Protein AF-A0A959I754-F1 (afdb_monomer)

Foldseek 3Di:
DWADDPDDWDFPDQQDDKDKDWPDPDDFPPDDPRVLVVLVVCQVPPDAFPIWIWMWDGDPQQKTWIFIQTCHHPVFHHWDWDWPWDADDVRPDIHATKIKTFATQDDQWGGFGFTFMAFFQRIADPVRHRPSHGNLTDLLRVLRCCQGAAHPVGGDRNGGQFRMWIDHPQAIAGAGWIAHPPQDASHWGIWGFGDDSNQTQKTKTKHWHADPPVRHIDIDIWIWGADPVRDIDID

Sequence (235 aa):
GQDPPDGFNFYPNDGGPTRLFNDNPKPVPIAPLPKIDELLDYYHNIQGPNGFTGALFTLPYGLKAFAEFNKHHPDWADVGLGLNQASFRENTLKGGLQLQVDAPSRYSESAMFIGGTLQLNNIVLFNGTPTNTGTLGYSVADIFNREFFFDYNGYSDRGVPLERIDFSGYGANIFSNWENPEAEFAATSQARFDVFRGRTAHEVIQVKSVVYPWGIRVVRTIVIFRAGSGYGYRY

Structure (mmCIF, N/CA/C/O backbone):
data_AF-A0A959I754-F1
#
_entry.id   AF-A0A959I754-F1
#
loop_
_atom_site.group_PDB
_atom_site.id
_atom_site.type_symbol
_atom_site.label_atom_id
_atom_site.label_alt_id
_atom_site.label_comp_id
_atom_site.label_asym_id
_atom_site.label_entity_id
_atom_site.label_seq_id
_atom_site.pdbx_PDB_ins_code
_atom_site.Cartn_x
_atom_site.Cartn_y
_atom_site.Cartn_z
_atom_site.occupancy
_atom_site.B_iso_or_equiv
_atom_site.auth_seq_id
_atom_site.auth_comp_id
_atom_site.auth_asym_id
_atom_site.auth_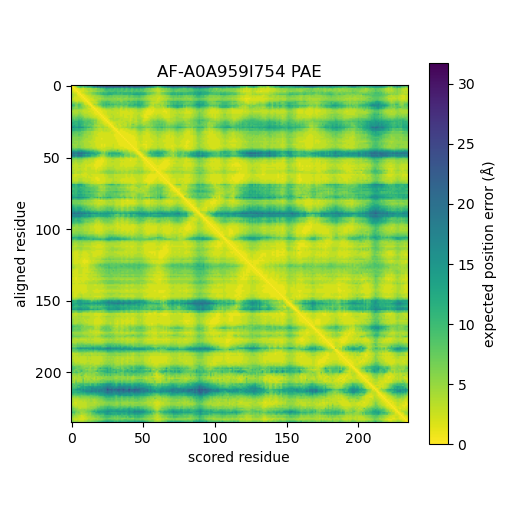atom_id
_atom_site.pdbx_PDB_model_num
ATOM 1 N N . GLY A 1 1 ? 16.463 8.395 -15.150 1.00 60.91 1 GLY A N 1
ATOM 2 C CA . GLY A 1 1 ? 16.942 7.553 -14.039 1.00 60.91 1 GLY A CA 1
ATOM 3 C C . GLY A 1 1 ? 17.394 6.219 -14.587 1.00 60.91 1 GLY A C 1
ATOM 4 O O . GLY A 1 1 ? 17.323 6.029 -15.796 1.00 60.91 1 GLY A O 1
ATOM 5 N N . GLN A 1 2 ? 17.909 5.344 -13.728 1.00 82.81 2 GLN A N 1
ATOM 6 C CA . GLN A 1 2 ? 18.481 4.055 -14.125 1.00 82.81 2 GLN A CA 1
ATOM 7 C C . GLN A 1 2 ? 17.594 2.903 -13.648 1.00 82.81 2 GLN A C 1
ATOM 9 O O . GLN A 1 2 ? 16.916 3.021 -12.625 1.00 82.81 2 GLN A O 1
ATOM 14 N N . ASP A 1 3 ? 17.589 1.818 -14.414 1.00 90.06 3 ASP A N 1
ATOM 15 C CA . ASP A 1 3 ? 16.978 0.555 -14.008 1.00 90.06 3 ASP A CA 1
ATOM 16 C C . ASP A 1 3 ? 17.843 -0.139 -12.943 1.00 90.06 3 ASP A C 1
ATOM 18 O O . ASP A 1 3 ? 19.037 0.163 -12.841 1.00 90.06 3 ASP A O 1
ATOM 22 N N . PRO A 1 4 ? 17.254 -1.018 -12.109 1.00 90.06 4 PRO A N 1
ATOM 23 C CA . PRO A 1 4 ? 18.007 -1.742 -11.095 1.00 90.06 4 PRO A CA 1
ATOM 24 C C . PRO A 1 4 ? 19.155 -2.543 -11.724 1.00 90.06 4 PRO A C 1
ATOM 26 O O . PRO A 1 4 ? 18.984 -3.056 -12.832 1.00 90.06 4 PRO A O 1
ATOM 29 N N . PRO A 1 5 ? 20.305 -2.678 -11.036 1.00 90.19 5 PRO A N 1
ATOM 30 C CA . PRO A 1 5 ? 21.408 -3.491 -11.526 1.00 90.19 5 PRO A CA 1
ATOM 31 C C . PRO A 1 5 ? 20.985 -4.929 -11.821 1.00 90.19 5 PRO A C 1
ATOM 33 O O . PRO A 1 5 ? 20.135 -5.504 -11.133 1.00 90.19 5 PRO A O 1
ATOM 36 N N . ASP A 1 6 ? 21.647 -5.522 -12.810 1.00 88.06 6 ASP A N 1
ATOM 37 C CA . ASP A 1 6 ? 21.505 -6.941 -13.095 1.00 88.06 6 ASP A CA 1
ATOM 38 C C . ASP A 1 6 ? 22.043 -7.789 -11.933 1.00 88.06 6 ASP A C 1
ATOM 40 O O . ASP A 1 6 ? 23.052 -7.471 -11.296 1.00 88.06 6 ASP A O 1
ATOM 44 N N . GLY A 1 7 ? 21.388 -8.924 -11.693 1.00 88.62 7 GLY A N 1
ATOM 45 C CA . GLY A 1 7 ? 21.788 -9.881 -10.667 1.00 88.62 7 GLY A CA 1
ATOM 46 C C . GLY A 1 7 ? 21.149 -9.614 -9.305 1.00 88.62 7 GLY A C 1
ATOM 47 O O . GLY A 1 7 ? 19.943 -9.392 -9.198 1.00 88.62 7 GLY A O 1
ATOM 48 N N . PHE A 1 8 ? 21.940 -9.749 -8.239 1.00 88.75 8 PHE A N 1
ATOM 49 C CA . PHE A 1 8 ? 21.424 -9.707 -6.872 1.00 88.75 8 PHE A CA 1
ATOM 50 C C . PHE A 1 8 ? 21.229 -8.274 -6.380 1.00 88.75 8 PHE A C 1
ATOM 52 O O . PHE A 1 8 ? 22.195 -7.542 -6.166 1.00 88.75 8 PHE A O 1
ATOM 59 N N . ASN A 1 9 ? 19.971 -7.935 -6.108 1.00 90.75 9 ASN A N 1
ATOM 60 C CA . ASN A 1 9 ? 19.588 -6.695 -5.449 1.00 90.75 9 ASN A CA 1
ATOM 61 C C . ASN A 1 9 ? 19.440 -6.918 -3.945 1.00 90.75 9 ASN A C 1
ATOM 63 O O . ASN A 1 9 ? 18.803 -7.878 -3.504 1.00 90.75 9 ASN A O 1
ATOM 67 N N . PHE A 1 10 ? 20.023 -6.013 -3.161 1.00 90.88 10 PHE A N 1
ATOM 68 C CA . PHE A 1 10 ? 19.928 -6.022 -1.707 1.00 90.88 10 PHE A CA 1
ATOM 69 C C . PHE A 1 10 ? 19.151 -4.799 -1.234 1.00 90.88 10 PHE A C 1
ATOM 71 O O . PHE A 1 10 ? 19.174 -3.742 -1.864 1.00 90.88 10 PHE A O 1
ATOM 78 N N . TYR A 1 11 ? 18.477 -4.950 -0.098 1.00 90.00 11 TYR A N 1
ATOM 79 C CA . TYR A 1 11 ? 17.676 -3.898 0.513 1.00 90.00 11 TYR A CA 1
ATOM 80 C C . TYR A 1 11 ? 18.166 -3.689 1.946 1.00 90.00 11 TYR A C 1
ATOM 82 O O . TYR A 1 11 ? 18.297 -4.663 2.688 1.00 90.00 11 TYR A O 1
ATOM 90 N N . PRO A 1 12 ? 18.452 -2.443 2.358 1.00 86.38 12 PRO A N 1
ATOM 91 C CA . PRO A 1 12 ? 18.973 -2.172 3.693 1.00 86.38 12 PRO A CA 1
ATOM 92 C C . PRO A 1 12 ? 17.902 -2.337 4.780 1.00 86.38 12 PRO A C 1
ATOM 94 O O . PRO A 1 12 ? 18.233 -2.547 5.943 1.00 86.38 12 PRO A O 1
ATOM 97 N N . ASN A 1 13 ? 16.624 -2.189 4.419 1.00 84.62 13 ASN A N 1
ATOM 98 C CA . ASN A 1 13 ? 15.462 -2.358 5.286 1.00 84.62 13 ASN A CA 1
ATOM 99 C C . ASN A 1 13 ? 14.173 -2.429 4.450 1.00 84.62 13 ASN A C 1
ATOM 101 O O . ASN A 1 13 ? 14.170 -2.084 3.267 1.00 84.62 13 ASN A O 1
ATOM 105 N N . ASP A 1 14 ? 13.070 -2.776 5.113 1.00 74.81 14 ASP A N 1
ATOM 106 C CA . ASP A 1 14 ? 11.732 -2.863 4.516 1.00 74.81 14 ASP A CA 1
ATOM 107 C C . ASP A 1 14 ? 10.999 -1.510 4.438 1.00 74.81 14 ASP A C 1
ATOM 109 O O . ASP A 1 14 ? 9.792 -1.478 4.243 1.00 74.81 14 ASP A O 1
ATOM 113 N N . GLY A 1 15 ? 11.690 -0.377 4.618 1.00 74.75 15 GLY A N 1
ATOM 114 C CA . GLY A 1 15 ? 11.100 0.967 4.570 1.00 74.75 15 GLY A CA 1
ATOM 115 C C . GLY A 1 15 ? 10.713 1.564 5.931 1.00 74.75 15 GLY A C 1
ATOM 116 O O . GLY A 1 15 ? 10.357 2.742 5.996 1.00 74.75 15 GLY A O 1
ATOM 117 N N . GLY A 1 16 ? 10.868 0.825 7.030 1.00 85.94 16 GLY A N 1
ATOM 118 C CA . GLY A 1 16 ? 10.628 1.310 8.396 1.00 85.94 16 GLY A CA 1
ATOM 119 C C . GLY A 1 16 ? 9.336 0.772 9.023 1.00 85.94 16 GLY A C 1
ATOM 120 O O . GLY A 1 16 ? 8.675 -0.082 8.439 1.00 85.94 16 GLY A O 1
ATOM 121 N N . PRO A 1 17 ? 8.992 1.218 10.245 1.00 89.00 17 PRO A N 1
ATOM 122 C CA . PRO A 1 17 ? 7.865 0.661 10.983 1.00 89.00 17 PRO A CA 1
ATOM 123 C C . PRO A 1 17 ? 6.526 1.144 10.423 1.00 89.00 17 PRO A C 1
ATOM 125 O O . PRO A 1 17 ? 6.378 2.320 10.086 1.00 89.00 17 PRO A O 1
ATOM 128 N N . THR A 1 18 ? 5.531 0.255 10.433 1.00 92.38 18 THR A N 1
ATOM 129 C CA . THR A 1 18 ? 4.129 0.655 10.269 1.00 92.38 18 THR A CA 1
ATOM 130 C C . THR A 1 18 ? 3.702 1.520 11.453 1.00 92.38 18 THR A C 1
ATOM 132 O O . THR A 1 18 ? 3.991 1.192 12.606 1.00 92.38 18 THR A O 1
ATOM 135 N N . ARG A 1 19 ? 3.020 2.629 11.176 1.00 93.00 19 ARG A N 1
ATOM 136 C CA . ARG A 1 19 ? 2.478 3.550 12.176 1.00 93.00 19 ARG A CA 1
ATOM 137 C C . ARG A 1 19 ? 0.993 3.713 11.927 1.00 93.00 19 ARG A C 1
ATOM 139 O O . ARG A 1 19 ? 0.614 4.151 10.849 1.00 93.00 19 ARG A O 1
ATOM 146 N N . LEU A 1 20 ? 0.194 3.397 12.935 1.00 92.62 20 LEU A N 1
ATOM 147 C CA . LEU A 1 20 ? -1.241 3.657 12.975 1.00 92.62 20 LEU A CA 1
ATOM 148 C C . LEU A 1 20 ? -1.473 4.840 13.910 1.00 92.62 20 LEU A C 1
ATOM 150 O O . LEU A 1 20 ? -0.904 4.871 15.006 1.00 92.62 20 LEU A O 1
ATOM 154 N N . PHE A 1 21 ? -2.246 5.826 13.472 1.00 92.00 21 PHE A N 1
ATOM 155 C CA . PHE A 1 21 ? -2.432 7.060 14.225 1.00 92.00 21 PHE A CA 1
ATOM 156 C C . PHE A 1 21 ? -3.758 7.736 13.898 1.00 92.00 21 PHE A C 1
ATOM 158 O O . PHE A 1 21 ? -4.391 7.458 12.883 1.00 92.00 21 PHE A O 1
ATOM 165 N N . ASN A 1 22 ? -4.159 8.620 14.802 1.00 92.56 22 ASN A N 1
ATOM 166 C CA . ASN A 1 22 ? -5.320 9.481 14.696 1.00 92.56 22 ASN A CA 1
ATOM 167 C C . ASN A 1 22 ? -5.010 10.839 15.339 1.00 92.56 22 ASN A C 1
ATOM 169 O O . ASN A 1 22 ? -3.976 11.003 15.992 1.00 92.56 22 ASN A O 1
ATOM 173 N N . ASP A 1 23 ? -5.893 11.808 15.147 1.00 91.56 23 ASP A N 1
ATOM 174 C CA . ASP A 1 23 ? -5.819 13.154 15.725 1.00 91.56 23 ASP A CA 1
ATOM 175 C C . ASP A 1 23 ? -6.641 13.302 17.020 1.00 91.56 23 ASP A C 1
ATOM 177 O O . ASP A 1 23 ? -6.903 14.416 17.479 1.00 91.56 23 ASP A O 1
ATOM 181 N N . ASN A 1 24 ? -7.009 12.187 17.662 1.00 90.50 24 ASN A N 1
ATOM 182 C CA . ASN A 1 24 ? -7.717 12.208 18.937 1.00 90.50 24 ASN A CA 1
ATOM 183 C C . ASN A 1 24 ? -6.854 12.856 20.042 1.00 90.50 24 ASN A C 1
ATOM 185 O O . ASN A 1 24 ? -5.790 12.328 20.381 1.00 90.50 24 ASN A O 1
ATOM 189 N N . PRO A 1 25 ? -7.305 13.954 20.679 1.00 88.44 25 PRO A N 1
ATOM 190 C CA . PRO A 1 25 ? -6.548 14.605 21.748 1.00 88.44 25 PRO A CA 1
ATOM 191 C C . PRO A 1 25 ? -6.596 13.837 23.079 1.00 88.44 25 PRO A C 1
ATOM 193 O O . PRO A 1 25 ? -5.903 14.210 24.029 1.00 88.44 25 PRO A O 1
ATOM 196 N N . LYS A 1 26 ? -7.432 12.794 23.195 1.00 88.75 26 LYS A N 1
ATOM 197 C CA . LYS A 1 26 ? -7.592 12.024 24.432 1.00 88.75 26 LYS A CA 1
ATOM 198 C C . LYS A 1 26 ? -6.313 11.227 24.735 1.00 88.75 26 LYS A C 1
ATOM 200 O O . LYS A 1 26 ? -5.922 10.373 23.939 1.00 88.75 26 LYS A O 1
ATOM 205 N N . PRO A 1 27 ? -5.681 11.427 25.905 1.00 87.81 27 PRO A N 1
ATOM 206 C CA . PRO A 1 27 ? -4.514 10.646 26.281 1.00 87.81 27 PRO A CA 1
ATOM 207 C C . PRO A 1 27 ? -4.902 9.183 26.506 1.00 87.81 27 PRO A C 1
ATOM 209 O O . PRO A 1 27 ? -5.897 8.881 27.171 1.00 87.81 27 PRO A O 1
ATOM 212 N N . VAL A 1 28 ? -4.072 8.277 25.993 1.00 90.44 28 VAL A N 1
ATOM 213 C CA . VAL A 1 28 ? -4.206 6.833 26.195 1.00 90.44 28 VAL A CA 1
ATOM 214 C C . VAL A 1 28 ? -2.907 6.215 26.692 1.00 90.44 28 VAL A C 1
ATOM 216 O O . VAL A 1 28 ? -1.826 6.693 26.340 1.00 90.44 28 VAL A O 1
ATOM 219 N N . PRO A 1 29 ? -2.983 5.146 27.504 1.00 89.81 29 PRO A N 1
ATOM 220 C CA . PRO A 1 29 ? -1.804 4.382 27.881 1.00 89.81 29 PRO A CA 1
ATOM 221 C C . PRO A 1 29 ? -1.038 3.895 26.648 1.00 89.81 29 PRO A C 1
ATOM 223 O O . PRO A 1 29 ? -1.636 3.423 25.681 1.00 89.81 29 PRO A O 1
ATOM 226 N N . ILE A 1 30 ? 0.295 3.952 26.708 1.00 83.31 30 ILE A N 1
ATOM 227 C CA . ILE A 1 30 ? 1.175 3.422 25.658 1.00 83.31 30 ILE A CA 1
ATOM 228 C C . ILE A 1 30 ? 1.224 1.893 25.792 1.00 83.31 30 ILE A C 1
ATOM 230 O O . ILE A 1 30 ? 2.185 1.316 26.295 1.00 83.31 30 ILE A O 1
ATOM 234 N N . ALA A 1 31 ? 0.138 1.238 25.389 1.00 87.38 31 ALA A N 1
ATOM 235 C CA . ALA A 1 31 ? -0.008 -0.209 25.366 1.00 87.38 31 ALA A CA 1
ATOM 236 C C . ALA A 1 31 ? -0.822 -0.634 24.126 1.00 87.38 31 ALA A C 1
ATOM 238 O O . ALA A 1 31 ? -1.754 0.081 23.752 1.00 87.38 31 ALA A O 1
ATOM 239 N N . PRO A 1 32 ? -0.515 -1.787 23.493 1.00 83.25 32 PRO A N 1
ATOM 240 C CA . PRO A 1 32 ? -1.117 -2.154 22.209 1.00 83.25 32 PRO A CA 1
ATOM 241 C C . PRO A 1 32 ? -2.645 -2.242 22.232 1.00 83.25 32 PRO A C 1
ATOM 243 O O . PRO A 1 32 ? -3.298 -1.661 21.376 1.00 83.25 32 PRO A O 1
ATOM 246 N N . LEU A 1 33 ? -3.210 -2.938 23.223 1.00 89.56 33 LEU A N 1
ATOM 247 C CA . LEU A 1 33 ? -4.657 -3.145 23.336 1.00 89.56 33 LEU A CA 1
ATOM 248 C C . LEU A 1 33 ? -5.417 -1.826 23.567 1.00 89.56 33 LEU A C 1
ATOM 250 O O . LEU A 1 33 ? -6.223 -1.481 22.709 1.00 89.56 33 LEU A O 1
ATOM 254 N N . PRO A 1 34 ? -5.102 -1.022 24.609 1.00 91.50 34 PRO A N 1
ATOM 255 C CA . PRO A 1 34 ? -5.750 0.276 24.799 1.00 91.50 34 PRO A CA 1
ATOM 256 C C . PRO A 1 34 ? -5.644 1.210 23.594 1.00 91.50 34 PRO A C 1
ATOM 258 O O . PRO A 1 34 ? -6.565 1.982 23.346 1.00 91.50 34 PRO A O 1
ATOM 261 N N . LYS A 1 35 ? -4.529 1.164 22.849 1.00 89.44 35 LYS A N 1
ATOM 262 C CA . LYS A 1 35 ? -4.358 2.014 21.668 1.00 89.44 35 LYS A CA 1
ATOM 263 C C . LYS A 1 35 ? -5.204 1.545 20.483 1.00 89.44 35 LYS A C 1
ATOM 265 O O . LYS A 1 35 ? -5.710 2.387 19.754 1.00 89.44 35 LYS A O 1
ATOM 270 N N . ILE A 1 36 ? -5.357 0.235 20.288 1.00 91.00 36 ILE A N 1
ATOM 271 C CA . ILE A 1 36 ? -6.244 -0.313 19.254 1.00 91.00 36 ILE A CA 1
ATOM 272 C C . ILE A 1 36 ? -7.702 0.010 19.583 1.00 91.00 36 ILE A C 1
ATOM 274 O O . ILE A 1 36 ? -8.408 0.507 18.712 1.00 91.00 36 ILE A O 1
ATOM 278 N N . ASP A 1 37 ? -8.121 -0.226 20.829 1.00 92.56 37 ASP A N 1
ATOM 279 C CA . ASP A 1 37 ? -9.488 0.060 21.273 1.00 92.56 37 ASP A CA 1
ATOM 280 C C . ASP A 1 37 ? -9.807 1.548 21.092 1.00 92.56 37 ASP A C 1
ATOM 282 O O . ASP A 1 37 ? -10.826 1.892 20.506 1.00 92.56 37 ASP A O 1
ATOM 286 N N . GLU A 1 38 ? -8.896 2.442 21.489 1.00 93.38 38 GLU A N 1
ATOM 287 C CA . GLU A 1 38 ? -9.096 3.878 21.287 1.00 93.38 38 GLU A CA 1
ATOM 288 C C . GLU A 1 38 ? -9.124 4.284 19.813 1.00 93.38 38 GLU A C 1
ATOM 290 O O . GLU A 1 38 ? -9.931 5.133 19.445 1.00 93.38 38 GLU A O 1
ATOM 295 N N . LEU A 1 39 ? -8.275 3.700 18.967 1.00 92.69 39 LEU A N 1
ATOM 296 C CA . LEU A 1 39 ? -8.263 4.009 17.540 1.00 92.69 39 LEU A CA 1
ATOM 297 C C . LEU A 1 39 ? -9.592 3.613 16.880 1.00 92.69 39 LEU A C 1
ATOM 299 O O . LEU A 1 39 ? -10.147 4.399 16.113 1.00 92.69 39 LEU A O 1
ATOM 303 N N . LEU A 1 40 ? -10.119 2.432 17.217 1.00 93.62 40 LEU A N 1
ATOM 304 C CA . LEU A 1 40 ? -11.417 1.947 16.742 1.00 93.62 40 LEU A CA 1
ATOM 305 C C . LEU A 1 40 ? -12.573 2.778 17.295 1.00 93.62 40 LEU A C 1
ATOM 307 O O . LEU A 1 40 ? -13.443 3.204 16.535 1.00 93.62 40 LEU A O 1
ATOM 311 N N . ASP A 1 41 ? -12.564 3.051 18.599 1.00 93.44 41 ASP A N 1
ATOM 312 C CA . ASP A 1 41 ? -13.570 3.885 19.251 1.00 93.44 41 ASP A CA 1
ATOM 313 C C . ASP A 1 41 ? -13.597 5.283 18.632 1.00 93.44 41 ASP A C 1
ATOM 315 O O . ASP A 1 41 ? -14.674 5.817 18.367 1.00 93.44 41 ASP A O 1
ATOM 319 N N . TYR A 1 42 ? -12.432 5.884 18.382 1.00 93.19 42 TYR A N 1
ATOM 320 C CA . TYR A 1 42 ? -12.335 7.196 17.757 1.00 93.19 42 TYR A CA 1
ATOM 321 C C . TYR A 1 42 ? -12.913 7.177 16.346 1.00 93.19 42 TYR A C 1
ATOM 323 O O . TYR A 1 42 ? -13.846 7.925 16.068 1.00 93.19 42 TYR A O 1
ATOM 331 N N . TYR A 1 43 ? -12.425 6.279 15.488 1.00 92.56 43 TYR A N 1
ATOM 332 C CA . TYR A 1 43 ? -12.891 6.161 14.109 1.00 92.56 43 TYR A CA 1
ATOM 333 C C . TYR A 1 43 ? -14.407 5.894 14.028 1.00 92.56 43 TYR A C 1
ATOM 335 O O . TYR A 1 43 ? -15.101 6.492 13.209 1.00 92.56 43 TYR A O 1
ATOM 343 N N . HIS A 1 44 ? -14.967 5.048 14.900 1.00 92.19 44 HIS A N 1
ATOM 344 C CA . HIS A 1 44 ? -16.396 4.739 14.858 1.00 92.19 44 HIS A CA 1
ATOM 345 C C . HIS A 1 44 ? -17.293 5.857 15.399 1.00 92.19 44 HIS A C 1
ATOM 347 O O . HIS A 1 44 ? -18.417 5.997 14.906 1.00 92.19 44 HIS A O 1
ATOM 353 N N . ASN A 1 45 ? -16.827 6.625 16.387 1.00 91.25 45 ASN A N 1
ATOM 354 C CA . ASN A 1 45 ? -17.630 7.644 17.070 1.00 91.25 45 ASN A CA 1
ATOM 355 C C . ASN A 1 45 ? -17.378 9.071 16.575 1.00 91.25 45 ASN A C 1
ATOM 357 O O . ASN A 1 45 ? -18.055 9.997 17.032 1.00 91.25 45 ASN A O 1
ATOM 361 N N . ILE A 1 46 ? -16.426 9.263 15.664 1.00 87.31 46 ILE A N 1
ATOM 362 C CA . ILE A 1 46 ? -16.128 10.565 15.081 1.00 87.31 46 ILE A CA 1
ATOM 363 C C . ILE A 1 46 ? -17.375 11.185 14.452 1.00 87.31 46 ILE A C 1
ATOM 365 O O . ILE A 1 46 ? -18.180 10.497 13.831 1.00 87.31 46 ILE A O 1
ATOM 369 N N . GLN A 1 47 ? -17.564 12.485 14.668 1.00 79.94 47 GLN A N 1
ATOM 370 C CA . GLN A 1 47 ? -18.712 13.225 14.152 1.00 79.94 47 GLN A CA 1
ATOM 371 C C . GLN A 1 47 ? -18.228 14.261 13.144 1.00 79.94 47 GLN A C 1
ATOM 373 O O . GLN A 1 47 ? -17.402 15.115 13.469 1.00 79.94 47 GLN A O 1
ATOM 378 N N . GLY A 1 48 ? -18.781 14.209 11.935 1.00 75.06 48 GLY A N 1
ATOM 379 C CA . GLY A 1 48 ? -18.418 15.120 10.8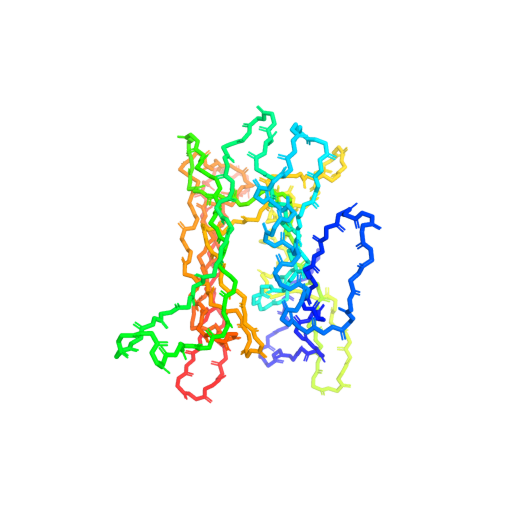53 1.00 75.06 48 GLY A CA 1
ATOM 380 C C . GLY A 1 48 ? -17.088 14.779 10.163 1.00 75.06 48 GLY A C 1
ATOM 381 O O . GLY A 1 48 ? -16.415 13.822 10.541 1.00 75.06 48 GLY A O 1
ATOM 382 N N . PRO A 1 49 ? -16.709 15.557 9.135 1.00 76.25 49 PRO A N 1
ATOM 383 C CA . PRO A 1 49 ? -15.633 15.208 8.198 1.00 76.25 49 PRO A CA 1
ATOM 384 C C . PRO A 1 49 ? -14.214 15.501 8.713 1.00 76.25 49 PRO A C 1
ATOM 386 O O . PRO A 1 49 ? -13.240 15.212 8.027 1.00 76.25 49 PRO A O 1
ATOM 389 N N . ASN A 1 50 ? -14.087 16.129 9.885 1.00 74.50 50 ASN A N 1
ATOM 390 C CA . ASN A 1 50 ? -12.866 16.837 10.282 1.00 74.50 50 ASN A CA 1
ATOM 391 C C . ASN A 1 50 ? -11.840 16.010 11.048 1.00 74.50 50 ASN A C 1
ATOM 393 O O . ASN A 1 50 ? -10.808 16.569 11.406 1.00 74.50 50 ASN A O 1
ATOM 397 N N . GLY A 1 51 ? -12.124 14.756 11.376 1.00 84.69 51 GLY A N 1
ATOM 398 C CA . GLY A 1 51 ? -11.156 13.973 12.125 1.00 84.69 51 GLY A CA 1
ATOM 399 C C . GLY A 1 51 ? -10.561 12.847 11.304 1.00 84.69 51 GLY A C 1
ATOM 400 O O . GLY A 1 51 ? -11.077 12.442 10.262 1.00 84.69 51 GLY A O 1
ATOM 401 N N . PHE A 1 52 ? -9.419 12.392 11.785 1.00 88.69 52 PHE A N 1
ATOM 402 C CA . PHE A 1 52 ? -8.433 11.726 10.973 1.00 88.69 52 PHE A CA 1
ATOM 403 C C . PHE A 1 52 ? -7.987 10.441 11.658 1.00 88.69 52 PHE A C 1
ATOM 405 O O . PHE A 1 52 ? -7.562 10.423 12.811 1.00 88.69 52 PHE A O 1
ATOM 412 N N . THR A 1 53 ? -8.043 9.339 10.923 1.00 93.00 53 THR A N 1
ATOM 413 C CA . THR A 1 53 ? -7.366 8.090 11.274 1.00 93.00 53 THR A CA 1
ATOM 414 C C . THR A 1 53 ? -6.589 7.650 10.049 1.00 93.00 53 THR A C 1
ATOM 416 O O . THR A 1 53 ? -7.060 7.822 8.931 1.00 93.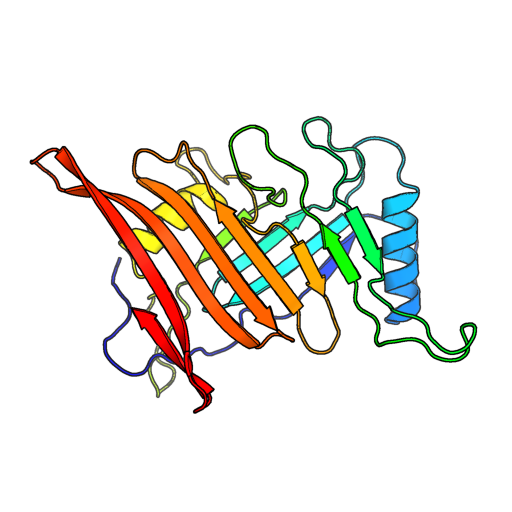00 53 THR A O 1
ATOM 419 N N . GLY A 1 54 ? -5.394 7.103 10.221 1.00 93.88 54 GLY A N 1
ATOM 420 C CA . GLY A 1 54 ? -4.601 6.683 9.080 1.00 93.88 54 GLY A CA 1
ATOM 421 C C . GLY A 1 54 ? -3.420 5.808 9.441 1.00 93.88 54 GLY A C 1
ATOM 422 O O . GLY A 1 54 ? -3.129 5.524 10.611 1.00 93.88 54 GLY A O 1
ATOM 423 N N . ALA A 1 55 ? -2.731 5.380 8.391 1.00 95.56 55 ALA A N 1
ATOM 424 C CA . ALA A 1 55 ? -1.571 4.523 8.483 1.00 95.56 55 ALA A CA 1
ATOM 425 C C . ALA A 1 55 ? -0.444 5.000 7.570 1.00 95.56 55 ALA A C 1
ATOM 427 O O . ALA A 1 55 ? -0.656 5.316 6.404 1.00 95.56 55 ALA A O 1
ATOM 428 N N . LEU A 1 56 ? 0.780 4.957 8.090 1.00 95.31 56 LEU A N 1
ATOM 429 C CA . LEU A 1 56 ? 2.003 4.944 7.293 1.00 95.31 56 LEU A CA 1
ATOM 430 C C . LEU A 1 56 ? 2.552 3.529 7.332 1.00 95.31 56 LEU A C 1
ATOM 432 O O . LEU A 1 56 ? 2.839 3.015 8.412 1.00 95.31 56 LEU A O 1
ATOM 436 N N . PHE A 1 57 ? 2.704 2.896 6.180 1.00 95.19 57 PHE A N 1
ATOM 437 C CA . PHE A 1 57 ? 3.142 1.509 6.099 1.00 95.19 57 PHE A CA 1
ATOM 438 C C . PHE A 1 57 ? 3.974 1.263 4.849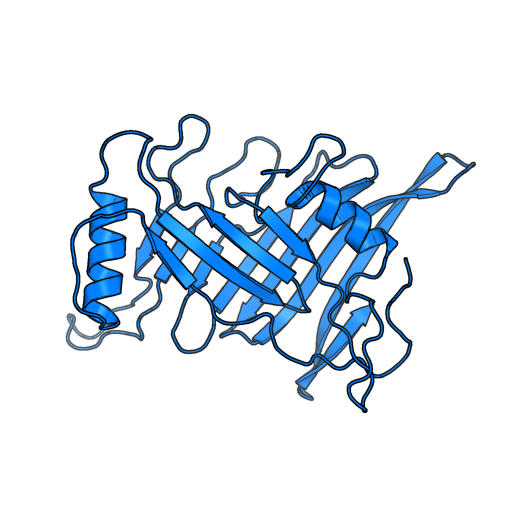 1.00 95.19 57 PHE A C 1
ATOM 440 O O . PHE A 1 57 ? 4.170 2.137 4.000 1.00 95.19 57 PHE A O 1
ATOM 447 N N . THR A 1 58 ? 4.528 0.063 4.780 1.00 93.62 58 THR A N 1
ATOM 448 C CA . THR A 1 58 ? 5.361 -0.367 3.672 1.00 93.62 58 THR A CA 1
ATOM 449 C C . THR A 1 58 ? 4.631 -1.444 2.899 1.00 93.62 58 THR A C 1
ATOM 451 O O . THR A 1 58 ? 3.957 -2.313 3.457 1.00 93.62 58 THR A O 1
ATOM 454 N N . LEU A 1 59 ? 4.743 -1.331 1.589 1.00 93.19 59 LEU A N 1
ATOM 455 C CA . LEU A 1 59 ? 4.359 -2.345 0.637 1.00 93.19 59 LEU A CA 1
ATOM 456 C C . LEU A 1 59 ? 5.636 -3.043 0.157 1.00 93.19 59 LEU A C 1
ATOM 458 O O . LEU A 1 59 ? 6.748 -2.566 0.427 1.00 93.19 59 LEU A O 1
ATOM 462 N N . PRO A 1 60 ? 5.516 -4.208 -0.488 1.00 90.00 60 PRO A N 1
ATOM 463 C CA . PRO A 1 60 ? 6.696 -4.966 -0.848 1.00 90.00 60 PRO A CA 1
ATOM 464 C C . PRO A 1 60 ? 7.661 -4.206 -1.766 1.00 90.00 60 PRO A C 1
ATOM 466 O O . PRO A 1 60 ? 7.338 -3.186 -2.369 1.00 90.00 60 PRO A O 1
ATOM 469 N N . TYR A 1 61 ? 8.901 -4.696 -1.807 1.00 88.50 61 TYR A N 1
ATOM 470 C CA . TYR A 1 61 ? 9.920 -4.279 -2.775 1.00 88.50 61 TYR A CA 1
ATOM 471 C C . TYR A 1 61 ? 10.205 -2.766 -2.858 1.00 88.50 61 TYR A C 1
ATOM 473 O O . TYR A 1 61 ? 10.637 -2.243 -3.890 1.00 88.50 61 TYR A O 1
ATOM 481 N N . GLY A 1 62 ? 10.087 -2.074 -1.721 1.00 90.31 62 GLY A N 1
ATOM 482 C CA . GLY A 1 62 ? 10.479 -0.672 -1.579 1.00 90.31 62 GLY A CA 1
ATOM 483 C C . GLY A 1 62 ? 9.352 0.321 -1.837 1.00 90.31 62 GLY A C 1
ATOM 484 O O . GLY A 1 62 ? 9.634 1.502 -2.020 1.00 90.31 62 GLY A O 1
ATOM 485 N N . LEU A 1 63 ? 8.099 -0.125 -1.826 1.00 93.94 63 LEU A N 1
ATOM 486 C CA . LEU A 1 63 ? 6.939 0.755 -1.852 1.00 93.94 63 LEU A CA 1
ATOM 487 C C . LEU A 1 63 ? 6.616 1.274 -0.440 1.00 93.94 63 LEU A C 1
ATOM 489 O O . LEU A 1 63 ? 6.621 0.536 0.547 1.00 93.94 63 LEU A O 1
ATOM 493 N N . LYS A 1 64 ? 6.312 2.566 -0.332 1.00 94.81 64 LYS A N 1
ATOM 494 C CA . LYS A 1 64 ? 5.794 3.203 0.883 1.00 94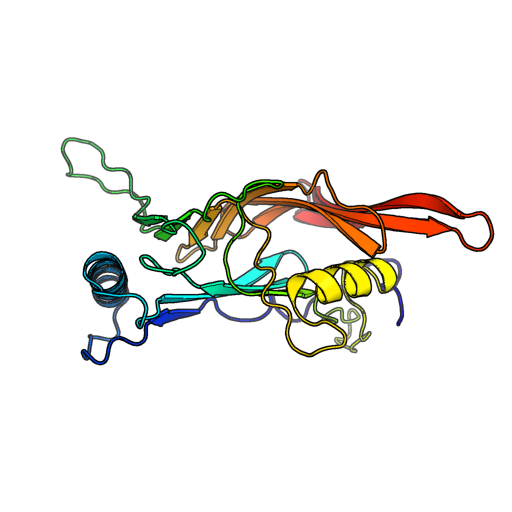.81 64 LYS A CA 1
ATOM 495 C C . LYS A 1 64 ? 4.421 3.769 0.620 1.00 94.81 64 LYS A C 1
ATOM 497 O O . LYS A 1 64 ? 4.231 4.418 -0.400 1.00 94.81 64 LYS A O 1
ATOM 502 N N . ALA A 1 65 ? 3.515 3.575 1.564 1.00 95.44 65 ALA A N 1
ATOM 503 C CA . ALA A 1 65 ? 2.149 4.037 1.450 1.00 95.44 65 ALA A CA 1
ATOM 504 C C . ALA A 1 65 ? 1.735 4.843 2.680 1.00 95.44 65 ALA A C 1
ATOM 506 O O . ALA A 1 65 ? 2.109 4.541 3.819 1.00 95.44 65 ALA A O 1
ATOM 507 N N . PHE A 1 66 ? 0.940 5.868 2.417 1.00 95.00 66 PHE A N 1
ATOM 508 C CA . PHE A 1 66 ? 0.131 6.558 3.399 1.00 95.00 66 PHE A CA 1
ATOM 509 C C . PHE A 1 66 ? -1.329 6.352 3.021 1.00 95.00 66 PHE A C 1
ATOM 511 O O . PHE A 1 66 ? -1.694 6.646 1.885 1.00 95.00 66 PHE A O 1
ATOM 518 N N . ALA A 1 67 ? -2.140 5.867 3.957 1.00 94.31 67 ALA A N 1
ATOM 519 C CA . ALA A 1 67 ? -3.574 5.722 3.763 1.00 94.31 67 ALA A CA 1
ATOM 520 C C . ALA A 1 67 ? -4.348 6.467 4.849 1.00 94.31 67 ALA A C 1
ATOM 522 O O . ALA A 1 67 ? -4.050 6.324 6.038 1.00 94.31 67 ALA A O 1
ATOM 523 N N . GLU A 1 68 ? -5.354 7.222 4.428 1.00 92.38 68 GLU A N 1
ATOM 524 C CA . GLU A 1 68 ? -6.351 7.832 5.298 1.00 92.38 68 GLU A CA 1
ATOM 525 C C . GLU A 1 68 ? -7.586 6.925 5.398 1.00 92.38 68 GLU A C 1
ATOM 527 O O . GLU A 1 68 ? -8.101 6.412 4.402 1.00 92.38 68 GLU A O 1
ATOM 532 N N . PHE A 1 69 ? -8.052 6.727 6.627 1.00 91.19 69 PHE A N 1
ATOM 533 C CA . PHE A 1 69 ? -9.213 5.929 7.005 1.00 91.19 69 PHE A CA 1
ATOM 534 C C . PHE A 1 69 ? -10.300 6.880 7.504 1.00 91.19 69 PHE A C 1
ATOM 536 O O . PHE A 1 69 ? -10.493 7.064 8.708 1.00 91.19 69 PHE A O 1
ATOM 543 N N . ASN A 1 70 ? -10.967 7.554 6.570 1.00 81.75 70 ASN A N 1
ATOM 544 C CA . ASN A 1 70 ? -11.963 8.565 6.897 1.00 81.75 70 ASN A CA 1
ATOM 545 C C . ASN A 1 70 ? -13.379 8.006 6.754 1.00 81.75 70 ASN A C 1
ATOM 547 O O . ASN A 1 70 ? -13.812 7.633 5.667 1.00 81.75 70 ASN A O 1
ATOM 551 N N . LYS A 1 71 ? -14.106 7.978 7.872 1.00 83.00 71 LYS A N 1
ATOM 552 C CA . LYS A 1 71 ? -15.492 7.506 7.935 1.00 83.00 71 LYS A CA 1
ATOM 553 C C . LYS A 1 71 ? -16.491 8.463 7.277 1.00 83.00 71 LYS A C 1
ATOM 555 O O . LYS A 1 71 ? -17.553 8.054 6.813 1.00 83.00 71 LYS A O 1
ATOM 560 N N . HIS A 1 72 ? -16.178 9.756 7.281 1.00 84.12 72 HIS A N 1
ATOM 561 C CA . HIS A 1 72 ? -17.073 10.836 6.868 1.00 84.12 72 HIS A CA 1
ATOM 562 C C . HIS A 1 72 ? -16.438 11.712 5.790 1.00 84.12 72 HIS A C 1
ATOM 564 O O . HIS A 1 72 ? -16.666 12.923 5.757 1.00 84.12 72 HIS A O 1
ATOM 570 N N . HIS A 1 73 ? -15.641 11.104 4.909 1.00 84.06 73 HIS A N 1
ATOM 571 C CA . HIS A 1 73 ? -15.028 11.825 3.806 1.00 84.06 73 HIS A CA 1
ATOM 572 C C . HIS A 1 73 ? -16.121 12.437 2.907 1.00 84.06 73 HIS A C 1
ATOM 574 O O . HIS A 1 73 ? -17.076 11.740 2.563 1.00 84.06 73 HIS A O 1
ATOM 580 N N . PRO A 1 74 ? -16.016 13.719 2.506 1.00 81.81 74 PRO A N 1
ATOM 581 C CA . PRO A 1 74 ? -17.048 14.372 1.695 1.00 81.81 74 PRO A CA 1
ATOM 582 C C . PRO A 1 74 ? -17.248 13.703 0.328 1.00 81.81 74 PRO A C 1
ATOM 584 O O . PRO A 1 74 ? -18.379 13.587 -0.140 1.00 81.81 74 PRO A O 1
ATOM 587 N N . ASP A 1 75 ? -16.154 13.242 -0.279 1.00 82.62 75 ASP A N 1
ATOM 588 C CA . ASP A 1 75 ? -16.145 12.718 -1.653 1.00 82.62 75 ASP A CA 1
ATOM 589 C C . ASP A 1 75 ? -16.068 11.186 -1.757 1.00 82.62 75 ASP A C 1
ATOM 591 O O . ASP A 1 75 ? -16.197 10.638 -2.851 1.00 82.62 75 ASP A O 1
ATOM 595 N N . TRP A 1 76 ? -15.847 10.476 -0.644 1.00 82.38 76 TRP A N 1
ATOM 596 C CA . TRP A 1 76 ? -15.588 9.033 -0.653 1.00 82.38 76 TRP A CA 1
ATOM 597 C C . TRP A 1 76 ? -16.481 8.311 0.351 1.00 82.38 76 TRP A C 1
ATOM 599 O O . TRP A 1 76 ? -16.828 8.848 1.400 1.00 82.38 76 TRP A O 1
ATOM 609 N N . ALA A 1 77 ? -16.852 7.075 0.014 1.00 83.44 77 ALA A N 1
ATOM 610 C CA . ALA A 1 77 ? -17.595 6.207 0.917 1.00 83.44 77 ALA A CA 1
ATOM 611 C C . ALA A 1 77 ? -16.778 5.868 2.176 1.00 83.44 77 ALA A C 1
ATOM 613 O O . ALA A 1 77 ? -15.559 6.034 2.210 1.00 83.44 77 ALA A O 1
ATOM 614 N N . ASP A 1 78 ? -17.472 5.349 3.188 1.00 83.50 78 ASP A N 1
ATOM 615 C CA . ASP A 1 78 ? -16.855 4.896 4.430 1.00 83.50 78 ASP A CA 1
ATOM 616 C C . ASP A 1 78 ? -15.795 3.809 4.168 1.00 83.50 78 ASP A C 1
ATOM 618 O O . ASP A 1 78 ? -16.054 2.805 3.498 1.00 83.50 78 ASP A O 1
ATOM 622 N N . VAL A 1 79 ? -14.599 4.030 4.711 1.00 81.81 79 VAL A N 1
ATOM 623 C CA . VAL A 1 79 ? -13.474 3.092 4.713 1.00 81.81 79 VAL A CA 1
ATOM 624 C C . VAL A 1 79 ? -13.657 2.133 5.884 1.00 81.81 79 VAL A C 1
ATOM 626 O O . VAL A 1 79 ? -13.423 2.531 7.015 1.00 81.81 79 VAL A O 1
ATOM 629 N N . GLY A 1 80 ? -14.045 0.877 5.660 1.00 87.38 80 GLY A N 1
ATOM 630 C CA . GLY A 1 80 ? -14.291 -0.060 6.761 1.00 87.38 80 GLY A CA 1
ATOM 631 C C . GLY A 1 80 ? -13.041 -0.285 7.618 1.00 87.38 80 GLY A C 1
ATOM 632 O O . GLY A 1 80 ? -12.017 -0.706 7.097 1.00 87.38 80 GLY A O 1
ATOM 633 N N . LEU A 1 81 ? -13.114 -0.037 8.929 1.00 93.12 81 LEU A N 1
ATOM 634 C CA . LEU A 1 81 ? -12.027 -0.296 9.880 1.00 93.12 81 LEU A CA 1
ATOM 635 C C . LEU A 1 81 ? -12.540 -1.130 11.055 1.00 93.12 81 LEU A C 1
ATOM 637 O O . LEU A 1 81 ? -13.526 -0.769 11.695 1.00 93.12 81 LEU A O 1
ATOM 641 N N . GLY A 1 82 ? -11.871 -2.244 11.356 1.00 94.06 82 GLY A N 1
ATOM 642 C CA . GLY A 1 82 ? -12.315 -3.146 12.416 1.00 94.06 82 GLY A CA 1
ATOM 643 C C . GLY A 1 82 ? -11.320 -4.243 12.777 1.00 94.06 82 GLY A C 1
ATOM 644 O O . GLY A 1 82 ? -10.232 -4.351 12.214 1.00 94.06 82 GLY A O 1
ATOM 645 N N . LEU A 1 83 ? -11.695 -5.088 13.739 1.00 93.69 83 LEU A N 1
ATOM 646 C CA . LEU A 1 83 ? -10.887 -6.243 14.130 1.00 93.69 83 LEU A CA 1
ATOM 647 C C . LEU A 1 83 ? -11.238 -7.475 13.299 1.00 93.69 83 LEU A C 1
ATOM 649 O O . LEU A 1 83 ? -12.348 -7.997 13.381 1.00 93.69 83 LEU A O 1
ATOM 653 N N . ASN A 1 84 ? -10.244 -8.020 12.601 1.00 91.94 84 ASN A N 1
ATOM 654 C CA . ASN A 1 84 ? -10.306 -9.360 12.028 1.00 91.94 84 ASN A CA 1
ATOM 655 C C . ASN A 1 84 ? -9.811 -10.384 13.061 1.00 91.94 84 ASN A C 1
ATOM 657 O O . ASN A 1 84 ? -8.696 -10.903 12.989 1.00 91.94 84 ASN A O 1
ATOM 661 N N . GLN A 1 85 ? -10.634 -10.637 14.081 1.00 89.94 85 GLN A N 1
ATOM 662 C CA . GLN A 1 85 ? -10.317 -11.572 15.160 1.00 89.94 85 GLN A CA 1
ATOM 663 C C . GLN A 1 85 ? -11.421 -12.622 15.300 1.00 89.94 85 GLN A C 1
ATOM 665 O O . GLN A 1 85 ? -12.427 -12.413 15.975 1.00 89.94 85 GLN A O 1
ATOM 670 N N . ALA A 1 86 ? -11.212 -13.787 14.683 1.00 87.88 86 ALA A N 1
ATOM 671 C CA . ALA A 1 86 ? -12.133 -14.910 14.817 1.00 87.88 86 ALA A CA 1
ATOM 672 C C . ALA A 1 86 ? -12.236 -15.377 16.277 1.00 87.88 86 ALA A C 1
ATOM 674 O O . ALA A 1 86 ? -11.238 -15.411 17.008 1.00 87.88 86 ALA A O 1
ATOM 675 N N . SER A 1 87 ? -13.436 -15.786 16.685 1.00 89.75 87 SER A N 1
ATOM 676 C CA . SER A 1 87 ? -13.676 -16.370 17.998 1.00 89.75 87 SER A CA 1
ATOM 677 C C . SER A 1 87 ? -14.227 -17.786 17.890 1.00 89.75 87 SER A C 1
ATOM 679 O O . SER A 1 87 ? -14.991 -18.108 16.983 1.00 89.75 87 SER A O 1
ATOM 681 N N . PHE A 1 88 ? -13.801 -18.647 18.810 1.00 89.94 88 PHE A N 1
ATOM 682 C CA . PHE A 1 88 ? -14.107 -20.070 18.818 1.00 89.94 88 PHE A CA 1
ATOM 683 C C . PHE A 1 88 ? -14.561 -20.503 20.210 1.00 89.94 88 PHE A C 1
ATOM 685 O O . PHE A 1 88 ? -14.216 -19.868 21.209 1.00 89.94 88 PHE A O 1
ATOM 692 N N . ARG A 1 89 ? -15.279 -21.635 20.267 1.00 84.38 89 ARG A N 1
ATOM 693 C CA . ARG A 1 89 ? -15.733 -22.271 21.517 1.00 84.38 89 ARG A CA 1
ATOM 694 C C . ARG A 1 89 ? -16.433 -21.272 22.448 1.00 84.38 89 ARG A C 1
ATOM 696 O O . ARG A 1 89 ? -15.935 -20.992 23.535 1.00 84.38 89 ARG A O 1
ATOM 703 N N . GLU A 1 90 ? -17.543 -20.697 21.985 1.00 84.25 90 GLU A N 1
ATOM 704 C CA . GLU A 1 90 ? -18.371 -19.766 22.775 1.00 84.25 90 GLU A CA 1
ATOM 705 C C . GLU A 1 90 ? -17.570 -18.595 23.377 1.00 84.25 90 GLU A C 1
ATOM 707 O O . GLU A 1 90 ? -17.689 -18.261 24.550 1.00 84.25 90 GLU A O 1
ATOM 712 N N . ASN A 1 91 ? -16.710 -17.972 22.570 1.00 81.94 91 ASN A N 1
ATOM 713 C CA . ASN A 1 91 ? -15.863 -16.841 22.961 1.00 81.94 91 ASN A CA 1
ATOM 714 C C . ASN A 1 91 ? -14.749 -17.123 23.981 1.00 81.94 91 ASN A C 1
ATOM 716 O O . ASN A 1 91 ? -14.065 -16.189 24.406 1.00 81.94 91 ASN A O 1
ATOM 720 N N . THR A 1 92 ? -14.490 -18.388 24.324 1.00 86.81 92 THR A N 1
ATOM 721 C CA . THR A 1 92 ? -13.367 -18.747 25.212 1.00 86.81 92 THR A CA 1
ATOM 722 C C . THR A 1 92 ? -12.007 -18.669 24.519 1.00 86.81 92 THR A C 1
ATOM 724 O O . THR A 1 92 ? -10.990 -18.470 25.182 1.00 86.81 92 THR A O 1
ATOM 727 N N . LEU A 1 93 ? -11.972 -18.792 23.187 1.00 87.31 93 LEU A N 1
ATOM 728 C CA . LEU A 1 93 ? -10.760 -18.661 22.384 1.00 87.31 93 LEU A CA 1
ATOM 729 C C . LEU A 1 93 ? -10.923 -17.537 21.361 1.00 87.31 93 LEU A C 1
ATOM 731 O O . LEU A 1 93 ? -11.917 -17.470 20.634 1.00 87.31 93 LEU A O 1
ATOM 735 N N . LYS A 1 94 ? -9.914 -16.671 21.275 1.00 89.06 94 LYS A N 1
ATOM 736 C CA . LYS A 1 94 ? -9.828 -15.594 20.285 1.00 89.06 94 LYS A CA 1
ATOM 737 C C . LYS A 1 94 ? -8.566 -15.762 19.448 1.00 89.06 94 LYS A C 1
ATOM 739 O O . LYS A 1 94 ? -7.525 -16.166 19.965 1.00 89.06 94 LYS A O 1
ATOM 744 N N . GLY A 1 95 ? -8.673 -15.469 18.156 1.00 87.06 95 GLY A N 1
ATOM 745 C CA . GLY A 1 95 ? -7.536 -15.407 17.243 1.00 87.06 95 GLY A CA 1
ATOM 746 C C . GLY A 1 95 ? -6.546 -14.301 17.622 1.00 87.06 95 GLY A C 1
ATOM 747 O O . GLY A 1 95 ? -6.771 -13.525 18.549 1.00 87.06 95 GLY A O 1
ATOM 748 N N . GLY A 1 96 ? -5.434 -14.210 16.893 1.00 87.62 96 GLY A N 1
ATOM 749 C CA . GLY A 1 96 ? -4.508 -13.086 17.049 1.00 87.62 96 GLY A CA 1
ATOM 750 C C . GLY A 1 96 ? -5.171 -11.752 16.693 1.00 87.62 96 GLY A C 1
ATOM 751 O O . GLY A 1 96 ? -6.096 -11.718 15.885 1.00 87.62 96 GLY A O 1
ATOM 752 N N . LEU A 1 97 ? -4.692 -10.659 17.287 1.00 88.81 97 LEU A N 1
ATOM 753 C CA . LEU A 1 97 ? -5.152 -9.312 16.949 1.00 88.81 97 LEU A CA 1
ATOM 754 C C . LEU A 1 97 ? -4.723 -8.959 15.524 1.00 88.81 97 LEU A C 1
ATOM 756 O O . LEU A 1 97 ? -3.527 -8.976 15.214 1.00 88.81 97 LEU A O 1
ATOM 760 N N . GLN A 1 98 ? -5.700 -8.630 14.685 1.00 92.31 98 GLN A N 1
ATOM 761 C CA . GLN A 1 98 ? -5.481 -8.089 13.351 1.00 92.31 98 GLN A CA 1
ATOM 762 C C . GLN A 1 98 ? -6.457 -6.940 13.121 1.00 92.31 98 GLN A C 1
ATOM 764 O O . GLN A 1 98 ? -7.654 -7.094 13.356 1.00 92.31 98 GLN A O 1
ATOM 769 N N . LEU A 1 99 ? -5.934 -5.797 12.691 1.00 94.19 99 LEU A N 1
ATOM 770 C CA . LEU A 1 99 ? -6.727 -4.635 12.316 1.00 94.19 99 LEU A CA 1
ATOM 771 C C . LEU A 1 99 ? -6.952 -4.692 10.808 1.00 94.19 99 LEU A C 1
ATOM 773 O O . LEU A 1 99 ? -5.999 -4.540 10.051 1.00 94.19 99 LEU A O 1
ATOM 777 N N . GLN A 1 100 ? -8.182 -4.953 10.395 1.00 95.19 100 GLN A N 1
ATOM 778 C CA . GLN A 1 100 ? -8.585 -4.965 8.997 1.00 95.19 100 GLN A CA 1
ATOM 779 C C . GLN A 1 100 ? -9.044 -3.574 8.589 1.00 95.19 100 GLN A C 1
ATOM 781 O O . GLN A 1 100 ? -9.797 -2.927 9.321 1.00 95.19 100 GLN A O 1
ATOM 786 N N . VAL A 1 101 ? -8.606 -3.163 7.404 1.00 95.19 101 VAL A N 1
ATOM 787 C CA . VAL A 1 101 ? -9.074 -1.956 6.740 1.00 95.19 101 VAL A CA 1
ATOM 788 C C . VAL A 1 101 ? -9.475 -2.288 5.310 1.00 95.19 101 VAL A C 1
ATOM 790 O O . VAL A 1 101 ? -8.699 -2.917 4.589 1.00 95.19 101 VAL A O 1
ATOM 793 N N . ASP A 1 102 ? -10.660 -1.849 4.906 1.00 94.56 102 ASP A N 1
ATOM 794 C CA . ASP A 1 102 ? -11.227 -2.024 3.572 1.00 94.56 102 ASP A CA 1
ATOM 795 C C . ASP A 1 102 ? -11.288 -0.674 2.857 1.00 94.56 102 ASP A C 1
ATOM 797 O O . ASP A 1 102 ? -11.718 0.328 3.429 1.00 94.56 102 ASP A O 1
ATOM 801 N N . ALA A 1 103 ? -10.850 -0.637 1.605 1.00 93.44 103 ALA A N 1
ATOM 802 C CA . ALA A 1 103 ? -10.845 0.576 0.810 1.00 93.44 103 ALA A CA 1
ATOM 803 C C . ALA A 1 103 ? -12.255 0.955 0.323 1.00 93.44 103 ALA A C 1
ATOM 805 O O . ALA A 1 103 ? -13.078 0.080 0.042 1.00 93.44 103 ALA A O 1
ATOM 806 N N . PRO A 1 104 ? -12.535 2.257 0.147 1.00 91.50 104 PRO A N 1
ATOM 807 C CA . PRO A 1 104 ? -13.800 2.703 -0.410 1.00 91.50 104 PRO A CA 1
ATOM 808 C C . PRO A 1 104 ? -13.900 2.321 -1.892 1.00 91.50 104 PRO A C 1
ATOM 810 O O . PRO A 1 104 ? -12.925 2.382 -2.650 1.00 91.50 104 PRO A O 1
ATOM 813 N N . SER A 1 105 ? -15.107 1.953 -2.324 1.00 89.12 105 SER A N 1
ATOM 814 C CA . SER A 1 105 ? -15.399 1.656 -3.728 1.00 89.12 105 SER A CA 1
ATOM 815 C C . SER A 1 105 ? -15.177 2.881 -4.619 1.00 89.12 105 SER A C 1
ATOM 817 O O . SER A 1 105 ? -15.534 3.999 -4.241 1.00 89.12 105 SER A O 1
ATOM 819 N N . ARG A 1 106 ? -14.672 2.659 -5.834 1.00 86.62 106 ARG A N 1
ATOM 820 C CA . ARG A 1 106 ? -14.548 3.671 -6.890 1.00 86.62 106 ARG A CA 1
ATOM 821 C C . ARG A 1 106 ? -15.526 3.360 -8.027 1.00 86.62 106 ARG A C 1
ATOM 823 O O . ARG A 1 106 ? -15.982 2.230 -8.164 1.00 86.62 106 ARG A O 1
ATOM 830 N N . TYR A 1 107 ? -15.898 4.375 -8.809 1.00 80.56 107 TYR A N 1
ATOM 831 C CA . TYR A 1 107 ? -16.925 4.226 -9.849 1.00 80.56 107 TYR A CA 1
ATOM 832 C C . TYR A 1 107 ? -16.407 3.532 -11.119 1.00 80.56 107 TYR A C 1
ATOM 834 O O . TYR A 1 107 ? -17.096 2.674 -11.661 1.00 80.56 107 TYR A O 1
ATOM 842 N N . SER A 1 108 ? -15.209 3.890 -11.595 1.00 86.12 108 SER A N 1
ATOM 843 C CA . SER A 1 108 ? -14.651 3.396 -12.867 1.00 86.12 108 SER A CA 1
ATOM 844 C C . SER A 1 108 ? -13.438 2.471 -12.716 1.00 86.12 108 SER A C 1
ATOM 846 O O . SER A 1 108 ? -12.850 2.065 -13.713 1.00 86.12 108 SER A O 1
ATOM 848 N N . GLU A 1 109 ? -13.074 2.100 -11.489 1.00 90.38 109 GLU A N 1
ATOM 849 C CA . GLU A 1 109 ? -11.875 1.318 -11.160 1.00 90.38 109 GLU A CA 1
ATOM 850 C C . GLU A 1 109 ? -12.079 0.498 -9.876 1.00 90.38 109 GLU A C 1
ATOM 852 O O . GLU A 1 109 ? -13.077 0.671 -9.170 1.00 90.38 109 GLU A O 1
ATOM 857 N N . SER A 1 110 ? -11.130 -0.385 -9.556 1.00 94.31 110 SER A N 1
ATOM 858 C CA . SER A 1 110 ? -11.142 -1.137 -8.295 1.00 94.31 110 SER A CA 1
ATOM 859 C C . SER A 1 110 ? -11.074 -0.221 -7.064 1.00 94.31 110 SER A C 1
ATOM 861 O O . SER A 1 110 ? -10.556 0.898 -7.116 1.00 94.31 110 SER A O 1
ATOM 863 N N . ALA A 1 111 ? -11.558 -0.718 -5.921 1.00 93.38 111 ALA A N 1
ATOM 864 C CA . ALA A 1 111 ? -11.461 -0.008 -4.646 1.00 93.38 111 ALA A CA 1
ATOM 865 C C . ALA A 1 111 ? -9.999 0.328 -4.300 1.00 93.38 111 ALA A C 1
ATOM 867 O O . ALA A 1 111 ? -9.089 -0.467 -4.547 1.00 93.38 111 ALA A O 1
ATOM 868 N N . MET A 1 112 ? -9.779 1.516 -3.735 1.00 93.44 112 MET A N 1
ATOM 869 C CA . MET A 1 112 ? -8.445 1.993 -3.365 1.00 93.44 112 MET A CA 1
ATOM 870 C C . MET A 1 112 ? -8.502 2.984 -2.202 1.00 93.44 112 MET A C 1
ATOM 872 O O . MET A 1 112 ? -9.432 3.796 -2.124 1.00 93.44 112 MET A O 1
ATOM 876 N N . PHE A 1 113 ? -7.513 2.947 -1.307 1.00 93.81 113 PHE A N 1
ATOM 877 C CA . PHE A 1 113 ? -7.468 3.877 -0.176 1.00 93.81 113 PHE A CA 1
ATOM 878 C C . PHE A 1 113 ? -7.157 5.297 -0.631 1.00 93.81 113 PHE A C 1
ATOM 880 O O . PHE A 1 113 ? -6.438 5.508 -1.604 1.00 93.81 113 PHE A O 1
ATOM 887 N N . ILE A 1 114 ? -7.648 6.268 0.128 1.00 91.38 114 ILE A N 1
ATOM 888 C CA . ILE A 1 114 ? -7.267 7.677 0.006 1.00 91.38 114 ILE A CA 1
ATOM 889 C C . ILE A 1 114 ? -5.845 7.842 0.549 1.00 91.38 114 ILE A C 1
ATOM 891 O O . ILE A 1 114 ? -5.502 7.219 1.554 1.00 91.38 114 ILE A O 1
ATOM 895 N N . GLY A 1 115 ? -5.018 8.665 -0.096 1.00 92.19 115 GLY A N 1
ATOM 896 C CA . GLY A 1 115 ? -3.637 8.911 0.315 1.00 92.19 115 GLY A CA 1
ATOM 897 C C . GLY A 1 115 ? -2.664 8.789 -0.853 1.00 92.19 115 GLY A C 1
ATOM 898 O O . GLY A 1 115 ? -2.949 9.268 -1.945 1.00 92.19 115 GLY A O 1
ATOM 899 N N . GLY A 1 116 ? -1.513 8.154 -0.642 1.00 94.50 116 GLY A N 1
ATOM 900 C CA . GLY A 1 116 ? -0.509 8.060 -1.699 1.00 94.50 116 GLY A CA 1
ATOM 901 C C . GLY A 1 116 ? 0.511 6.949 -1.513 1.00 94.50 116 GLY A C 1
ATOM 902 O O . GLY A 1 116 ? 0.777 6.500 -0.395 1.00 94.50 116 GLY A O 1
ATOM 903 N N . THR A 1 117 ? 1.098 6.519 -2.629 1.00 95.75 117 THR A N 1
ATOM 904 C CA . THR A 1 117 ? 2.082 5.430 -2.691 1.00 95.75 117 THR A CA 1
ATOM 905 C C . THR A 1 117 ? 3.306 5.825 -3.499 1.00 95.75 117 THR A C 1
ATOM 907 O O . THR A 1 117 ? 3.192 6.290 -4.627 1.00 95.75 117 THR A O 1
ATOM 910 N N . LEU A 1 118 ? 4.491 5.574 -2.945 1.00 94.19 118 LEU A N 1
ATOM 911 C CA . LEU A 1 118 ? 5.776 5.918 -3.540 1.00 94.19 118 LEU A CA 1
ATOM 912 C C . LEU A 1 118 ? 6.703 4.700 -3.615 1.00 94.19 118 LEU A C 1
ATOM 914 O O . LEU A 1 118 ? 7.059 4.116 -2.591 1.00 94.19 118 LEU A O 1
ATOM 918 N N . GLN A 1 119 ? 7.182 4.382 -4.815 1.00 94.00 119 GLN A N 1
ATOM 919 C CA . GLN A 1 119 ? 8.325 3.502 -5.039 1.00 94.00 119 GLN A CA 1
ATOM 920 C C . GLN A 1 119 ? 9.621 4.227 -4.682 1.00 94.00 119 GLN A C 1
ATOM 922 O O . GLN A 1 119 ? 9.971 5.250 -5.276 1.00 94.00 119 GLN A O 1
ATOM 927 N N . LEU A 1 120 ? 10.371 3.649 -3.748 1.00 93.62 120 LEU A N 1
ATOM 928 C CA . LEU A 1 120 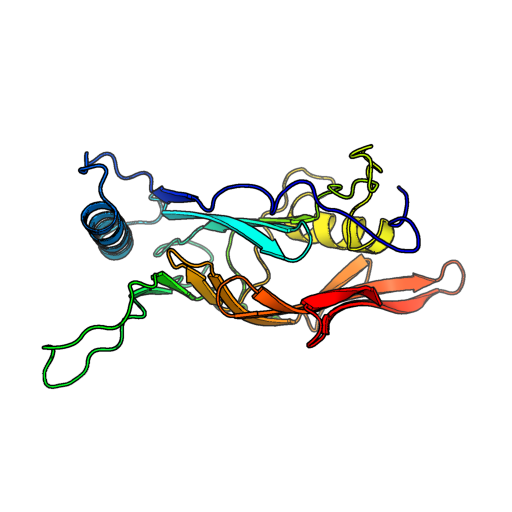? 11.678 4.141 -3.341 1.00 93.62 120 LEU A CA 1
ATOM 929 C C . LEU A 1 120 ? 12.805 3.630 -4.238 1.00 93.62 120 LEU A C 1
ATOM 931 O O . LEU A 1 120 ? 12.762 2.517 -4.770 1.00 93.62 120 LEU A O 1
ATOM 935 N N . ASN A 1 121 ? 13.873 4.426 -4.283 1.00 93.56 121 ASN A N 1
ATOM 936 C CA . ASN A 1 121 ? 15.172 4.045 -4.826 1.00 93.56 121 ASN A CA 1
ATOM 937 C C . ASN A 1 121 ? 16.080 3.518 -3.705 1.00 93.56 121 ASN A C 1
ATOM 939 O O . ASN A 1 121 ? 17.013 4.196 -3.275 1.00 93.56 121 ASN A O 1
ATOM 943 N N . ASN A 1 122 ? 15.748 2.345 -3.165 1.00 92.94 122 ASN A N 1
ATOM 944 C CA . ASN A 1 122 ? 16.368 1.786 -1.960 1.00 92.94 122 ASN A CA 1
ATOM 945 C C . ASN A 1 122 ? 17.243 0.547 -2.215 1.00 92.94 122 ASN A C 1
ATOM 947 O O . ASN A 1 122 ? 17.591 -0.147 -1.260 1.00 92.94 122 ASN A O 1
ATOM 951 N N . ILE A 1 123 ? 17.609 0.266 -3.468 1.00 93.44 123 ILE A N 1
ATOM 952 C CA . ILE A 1 123 ? 18.488 -0.862 -3.791 1.00 93.44 123 ILE A CA 1
ATOM 953 C C . ILE A 1 123 ? 19.942 -0.513 -3.456 1.00 93.44 123 ILE A C 1
ATOM 955 O O . ILE A 1 123 ? 20.467 0.534 -3.857 1.00 93.44 123 ILE A O 1
ATOM 959 N N . VAL A 1 124 ? 20.616 -1.430 -2.767 1.00 93.62 124 VAL A N 1
ATOM 960 C CA . VAL A 1 124 ? 22.050 -1.375 -2.470 1.00 93.62 124 VAL A CA 1
ATOM 961 C C . VAL A 1 124 ? 22.772 -2.577 -3.079 1.00 93.62 124 VAL A C 1
ATOM 963 O O . VAL A 1 124 ? 22.190 -3.644 -3.279 1.00 93.62 124 VAL A O 1
ATOM 966 N N . LEU A 1 125 ? 24.060 -2.405 -3.369 1.00 91.94 125 LEU A N 1
ATOM 967 C CA . LEU A 1 125 ? 24.951 -3.519 -3.692 1.00 91.94 125 LEU A CA 1
ATOM 968 C C . LEU A 1 125 ? 25.244 -4.350 -2.433 1.00 91.94 125 LEU A C 1
ATOM 970 O O . LEU A 1 125 ? 25.008 -3.903 -1.312 1.00 91.94 125 LEU A O 1
ATOM 974 N N . PHE A 1 126 ? 25.833 -5.538 -2.602 1.00 90.00 126 PHE A N 1
ATOM 975 C CA . PHE A 1 126 ? 26.190 -6.428 -1.485 1.00 90.00 126 PHE A CA 1
ATOM 976 C C . PHE A 1 126 ? 27.054 -5.751 -0.402 1.00 90.00 126 PHE A C 1
ATOM 978 O O . PHE A 1 126 ? 26.929 -6.051 0.780 1.00 90.00 126 PHE A O 1
ATOM 985 N N . ASN A 1 127 ? 27.911 -4.804 -0.794 1.00 91.12 127 ASN A N 1
ATOM 986 C CA . ASN A 1 127 ? 28.749 -4.027 0.124 1.00 91.12 127 ASN A CA 1
ATOM 987 C C . ASN A 1 127 ? 28.026 -2.822 0.767 1.00 91.12 127 ASN A C 1
ATOM 989 O O . ASN A 1 127 ? 28.677 -1.987 1.389 1.00 91.12 127 ASN A O 1
ATOM 993 N N . GLY A 1 128 ? 26.710 -2.693 0.580 1.00 90.81 128 GLY A N 1
ATOM 994 C CA . GLY A 1 128 ? 25.896 -1.596 1.102 1.00 90.81 128 GLY A CA 1
ATOM 995 C C . GLY A 1 128 ? 25.947 -0.304 0.282 1.00 90.81 128 GLY A C 1
ATOM 996 O O . GLY A 1 128 ? 25.296 0.665 0.663 1.00 90.81 128 GLY A O 1
ATOM 997 N N . THR A 1 129 ? 26.681 -0.259 -0.838 1.00 93.44 129 THR A N 1
ATOM 998 C CA . THR A 1 129 ? 26.757 0.952 -1.675 1.00 93.44 129 THR A CA 1
ATOM 999 C C . THR A 1 129 ? 25.388 1.251 -2.297 1.00 93.44 129 THR A C 1
ATOM 1001 O O . THR A 1 129 ? 24.848 0.379 -2.987 1.00 93.44 129 THR A O 1
ATOM 1004 N N . PRO A 1 130 ? 24.821 2.460 -2.106 1.00 93.00 130 PRO A N 1
ATOM 1005 C CA . PRO A 1 130 ? 23.568 2.851 -2.741 1.00 93.00 130 PRO A CA 1
ATOM 1006 C C . PRO A 1 130 ? 23.680 2.855 -4.262 1.00 93.00 130 PRO A C 1
ATOM 1008 O O . PRO A 1 130 ? 24.598 3.447 -4.825 1.00 93.00 130 PRO A O 1
ATOM 1011 N N . THR A 1 131 ? 22.711 2.233 -4.929 1.00 92.75 131 THR A N 1
ATOM 1012 C CA . THR A 1 131 ? 22.615 2.260 -6.399 1.00 92.75 131 THR A CA 1
ATOM 1013 C C . THR A 1 131 ? 21.782 3.443 -6.894 1.00 92.75 131 THR A C 1
ATOM 1015 O O . THR A 1 131 ? 21.876 3.819 -8.056 1.00 92.75 131 THR A O 1
ATOM 1018 N N . ASN A 1 132 ? 20.970 4.042 -6.011 1.00 91.81 132 ASN A N 1
ATOM 1019 C CA . ASN A 1 132 ? 19.949 5.044 -6.339 1.00 91.81 132 ASN A CA 1
ATOM 1020 C C . ASN A 1 132 ? 18.918 4.551 -7.372 1.00 91.81 132 ASN A C 1
ATOM 1022 O O . ASN A 1 132 ? 18.344 5.348 -8.113 1.00 91.81 132 ASN A O 1
ATOM 1026 N N . THR A 1 133 ? 18.662 3.242 -7.390 1.00 93.56 133 THR A N 1
ATOM 1027 C CA . THR A 1 133 ? 17.652 2.595 -8.236 1.00 93.56 133 THR A CA 1
ATOM 1028 C C . THR A 1 133 ? 16.569 1.938 -7.382 1.00 93.56 133 THR A C 1
ATOM 1030 O O . THR A 1 133 ? 16.778 1.655 -6.196 1.00 93.56 133 THR A O 1
ATOM 1033 N N . GLY A 1 134 ? 15.391 1.741 -7.973 1.00 92.50 134 GLY A N 1
ATOM 1034 C CA . GLY A 1 134 ? 14.220 1.142 -7.334 1.00 92.50 134 GLY A CA 1
ATOM 1035 C C . GLY A 1 134 ? 13.754 -0.111 -8.066 1.00 92.50 134 GLY A C 1
ATOM 1036 O O . GLY A 1 134 ? 14.071 -0.314 -9.240 1.00 92.50 134 GLY A O 1
ATOM 1037 N N . THR A 1 135 ? 12.976 -0.950 -7.382 1.00 92.75 135 THR A N 1
ATOM 1038 C CA . THR A 1 135 ? 12.634 -2.283 -7.892 1.00 92.75 135 THR A CA 1
ATOM 1039 C C . THR A 1 135 ? 11.780 -2.244 -9.151 1.00 92.75 135 THR A C 1
ATOM 1041 O O . THR A 1 135 ? 11.940 -3.106 -10.003 1.00 92.75 135 THR A O 1
ATOM 1044 N N . LEU A 1 136 ? 10.931 -1.237 -9.356 1.00 92.50 136 LEU A N 1
ATOM 1045 C CA . LEU A 1 136 ? 10.129 -1.154 -10.585 1.00 92.50 136 LEU A CA 1
ATOM 1046 C C . LEU A 1 136 ? 10.956 -0.776 -11.824 1.00 92.50 136 LEU A C 1
ATOM 1048 O O . LEU A 1 136 ? 10.524 -1.013 -12.949 1.00 92.50 136 LEU A O 1
ATOM 1052 N N . GLY A 1 137 ? 12.181 -0.276 -11.654 1.00 92.00 137 GLY A N 1
ATOM 1053 C CA . GLY A 1 137 ? 12.928 0.358 -12.739 1.00 92.00 137 GLY A CA 1
ATOM 1054 C C . GLY A 1 137 ? 12.419 1.764 -13.036 1.00 92.00 137 GLY A C 1
ATOM 1055 O O . GLY A 1 137 ? 11.338 2.165 -12.602 1.00 92.00 137 GLY A O 1
ATOM 1056 N N . TYR A 1 138 ? 13.219 2.549 -13.754 1.00 91.44 138 TYR A N 1
ATOM 1057 C CA . TYR A 1 138 ? 13.021 3.996 -13.824 1.00 91.44 138 TYR A CA 1
ATOM 1058 C C . TYR A 1 138 ? 11.697 4.378 -14.488 1.00 91.44 138 TYR A C 1
ATOM 1060 O O . TYR A 1 138 ? 10.943 5.177 -13.946 1.00 91.44 138 TYR A O 1
ATOM 1068 N N . SER A 1 139 ? 11.410 3.800 -15.657 1.00 90.62 139 SER A N 1
ATOM 1069 C CA . SER A 1 139 ? 10.221 4.165 -16.443 1.00 90.62 139 SER A CA 1
ATOM 1070 C C . SER A 1 139 ? 8.901 3.809 -15.753 1.00 90.62 139 SER A C 1
ATOM 1072 O O . SER A 1 139 ? 7.962 4.597 -15.787 1.00 90.62 139 SER A O 1
ATOM 1074 N N . VAL A 1 140 ? 8.834 2.635 -15.119 1.00 92.31 140 VAL A N 1
ATOM 1075 C CA . VAL A 1 140 ? 7.626 2.169 -14.428 1.00 92.31 140 VAL A CA 1
ATOM 1076 C C . VAL A 1 140 ? 7.458 2.914 -13.110 1.00 92.31 140 VAL A C 1
ATOM 1078 O O . VAL A 1 140 ? 6.357 3.366 -12.822 1.00 92.31 140 VAL A O 1
ATOM 1081 N N . ALA A 1 141 ? 8.542 3.120 -12.351 1.00 93.50 141 ALA A N 1
ATOM 1082 C CA . ALA A 1 141 ? 8.500 3.911 -11.123 1.00 93.50 141 ALA A CA 1
ATOM 1083 C C . ALA A 1 141 ? 8.103 5.372 -11.381 1.00 93.50 141 ALA A C 1
ATOM 1085 O O . ALA A 1 141 ? 7.372 5.936 -10.577 1.00 93.50 141 ALA A O 1
ATOM 1086 N N . ASP A 1 142 ? 8.560 5.988 -12.478 1.00 92.31 142 ASP A N 1
ATOM 1087 C CA . ASP A 1 142 ? 8.175 7.362 -12.830 1.00 92.31 142 ASP A CA 1
ATOM 1088 C C . ASP A 1 142 ? 6.668 7.461 -13.097 1.00 92.31 142 ASP A C 1
ATOM 1090 O O . ASP A 1 142 ? 6.014 8.298 -12.489 1.00 92.31 142 ASP A O 1
ATOM 1094 N N . ILE A 1 143 ? 6.101 6.567 -13.917 1.00 92.88 143 ILE A N 1
ATOM 1095 C CA . ILE A 1 143 ? 4.650 6.527 -14.172 1.00 92.88 143 ILE A CA 1
ATOM 1096 C C . ILE A 1 143 ? 3.869 6.256 -12.879 1.00 92.88 143 ILE A C 1
ATOM 1098 O O . ILE A 1 143 ? 2.960 7.007 -12.539 1.00 92.88 143 ILE A O 1
ATOM 1102 N N . PHE A 1 144 ? 4.257 5.219 -12.134 1.00 94.06 144 PHE A N 1
ATOM 1103 C CA . PHE A 1 144 ? 3.570 4.807 -10.912 1.00 94.06 144 PHE A CA 1
ATOM 1104 C C . PHE A 1 144 ? 3.586 5.912 -9.849 1.00 94.06 144 PHE A C 1
ATOM 1106 O O . PHE A 1 144 ? 2.551 6.272 -9.295 1.00 94.06 144 PHE A O 1
ATOM 1113 N N . ASN A 1 145 ? 4.755 6.497 -9.580 1.00 94.31 145 ASN A N 1
ATOM 1114 C CA . ASN A 1 145 ? 4.871 7.555 -8.582 1.00 94.31 145 ASN A CA 1
ATOM 1115 C C . ASN A 1 145 ?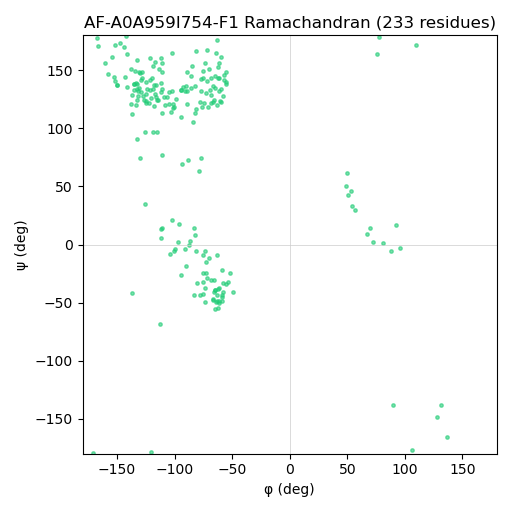 4.164 8.837 -9.025 1.00 94.31 145 ASN A C 1
ATOM 1117 O O . ASN A 1 145 ? 3.679 9.579 -8.169 1.00 94.31 145 ASN A O 1
ATOM 1121 N N . ARG A 1 146 ? 4.106 9.091 -10.341 1.00 91.81 146 ARG A N 1
ATOM 1122 C CA . ARG A 1 146 ? 3.384 10.244 -10.873 1.00 91.81 146 ARG A CA 1
ATOM 1123 C C . ARG A 1 146 ? 1.888 10.163 -10.626 1.00 91.81 146 ARG A C 1
ATOM 1125 O O . ARG A 1 146 ? 1.228 11.143 -10.305 1.00 91.81 146 ARG A O 1
ATOM 1132 N N . GLU A 1 147 ? 1.366 8.958 -10.759 1.00 91.38 147 GLU A N 1
ATOM 1133 C CA . GLU A 1 147 ? -0.036 8.694 -10.515 1.00 91.38 147 GLU A CA 1
ATOM 1134 C C . GLU A 1 147 ? -0.359 8.717 -9.021 1.00 91.38 147 GLU A C 1
ATOM 1136 O O . GLU A 1 147 ? -1.279 9.422 -8.615 1.00 91.38 147 GLU A O 1
ATOM 1141 N N . PHE A 1 148 ? 0.413 8.009 -8.191 1.00 94.12 148 PHE A N 1
ATOM 1142 C CA . PHE A 1 148 ? 0.036 7.744 -6.798 1.00 94.12 148 PHE A CA 1
ATOM 1143 C C . PHE A 1 148 ? 0.705 8.624 -5.738 1.00 94.12 148 PHE A C 1
ATOM 1145 O O . PHE A 1 148 ? 0.363 8.479 -4.567 1.00 94.12 148 PHE A O 1
ATOM 1152 N N . PHE A 1 149 ? 1.654 9.503 -6.074 1.00 92.44 149 PHE A N 1
ATOM 1153 C CA . PHE A 1 149 ? 2.327 10.331 -5.059 1.00 92.44 149 PHE A CA 1
ATOM 1154 C C . PHE A 1 149 ? 2.533 11.790 -5.448 1.00 92.44 149 PHE A C 1
ATOM 1156 O O . PHE A 1 149 ? 2.366 12.671 -4.606 1.00 92.44 149 PHE A O 1
ATOM 1163 N N . PHE A 1 150 ? 2.925 12.086 -6.687 1.00 88.31 150 PHE A N 1
ATOM 1164 C CA . PHE A 1 150 ? 3.224 13.460 -7.094 1.00 88.31 150 PHE A CA 1
ATOM 1165 C C . PHE A 1 150 ? 2.929 13.696 -8.566 1.00 88.31 150 PHE A C 1
ATOM 1167 O O . PHE A 1 150 ? 3.344 12.913 -9.387 1.00 88.31 150 PHE A O 1
ATOM 1174 N N . ASP A 1 151 ? 2.332 14.815 -8.938 1.00 81.44 151 ASP A N 1
ATOM 1175 C CA . ASP A 1 151 ? 2.220 15.223 -10.338 1.00 81.44 151 ASP A CA 1
ATOM 1176 C C . ASP A 1 151 ? 2.912 16.582 -10.555 1.00 81.44 151 ASP A C 1
ATOM 1178 O O . ASP A 1 151 ? 3.481 17.175 -9.634 1.00 81.44 151 ASP A O 1
ATOM 1182 N N . TYR A 1 152 ? 2.876 17.114 -11.776 1.00 74.88 152 TYR A N 1
ATOM 1183 C CA . TYR A 1 152 ? 3.408 18.430 -12.135 1.00 74.88 152 TYR A CA 1
ATOM 1184 C C . TYR A 1 152 ? 2.895 19.572 -11.240 1.00 74.88 152 TYR A C 1
ATOM 1186 O O . TYR A 1 152 ? 3.576 20.588 -11.107 1.00 74.88 152 TYR A O 1
ATOM 1194 N N . ASN A 1 153 ? 1.725 19.401 -10.617 1.00 76.44 153 ASN A N 1
ATOM 1195 C CA . ASN A 1 153 ? 1.077 20.399 -9.765 1.00 76.44 153 ASN A CA 1
ATOM 1196 C C . ASN A 1 153 ? 1.333 20.210 -8.255 1.00 76.44 153 ASN A C 1
ATOM 1198 O O . ASN A 1 153 ? 0.808 20.990 -7.461 1.00 76.44 153 ASN A O 1
ATOM 1202 N N . GLY A 1 154 ? 2.129 19.217 -7.837 1.00 80.50 154 GLY A N 1
ATOM 1203 C CA . GLY A 1 154 ? 2.427 18.955 -6.423 1.00 80.50 154 GLY A CA 1
ATOM 1204 C C . GLY A 1 154 ? 2.173 17.505 -6.018 1.00 80.50 154 GLY A C 1
ATOM 1205 O O . GLY A 1 154 ? 2.366 16.597 -6.817 1.00 80.50 154 GLY A O 1
ATOM 1206 N N . TYR A 1 155 ? 1.774 17.265 -4.768 1.00 79.94 155 TYR A N 1
ATOM 1207 C CA . TYR A 1 155 ? 1.418 15.916 -4.322 1.00 79.94 155 TYR A CA 1
ATOM 1208 C C . TYR A 1 155 ? 0.115 15.461 -4.986 1.00 79.94 155 TYR A C 1
ATOM 1210 O O . TYR A 1 155 ? -0.858 16.211 -5.016 1.00 79.94 155 TYR A O 1
ATOM 1218 N N . SER A 1 156 ? 0.126 14.240 -5.514 1.00 78.69 156 SER A N 1
ATOM 1219 C CA . SER A 1 156 ? -1.071 13.536 -5.962 1.00 78.69 156 SER A CA 1
ATOM 1220 C C . SER A 1 156 ? -1.623 12.756 -4.774 1.00 78.69 156 SER A C 1
ATOM 1222 O O . SER A 1 156 ? -0.874 12.058 -4.090 1.00 78.69 156 SER A O 1
ATOM 1224 N N . ASP A 1 157 ? -2.922 12.872 -4.531 1.00 71.62 157 ASP A N 1
ATOM 1225 C CA . ASP A 1 157 ? -3.670 12.132 -3.513 1.00 71.62 157 ASP A CA 1
ATOM 1226 C C . ASP A 1 157 ? -4.486 10.983 -4.122 1.00 71.62 157 ASP A C 1
ATOM 1228 O O . ASP A 1 157 ? -5.450 10.495 -3.522 1.00 71.62 157 ASP A O 1
ATOM 1232 N N . ARG A 1 158 ? -4.094 10.535 -5.326 1.00 86.69 158 ARG A N 1
ATOM 1233 C CA . ARG A 1 158 ? -4.819 9.516 -6.090 1.00 86.69 158 ARG A CA 1
ATOM 1234 C C . ARG A 1 158 ? -5.161 8.295 -5.251 1.00 86.69 158 ARG A C 1
ATOM 1236 O O . ARG A 1 158 ? -6.273 7.777 -5.375 1.00 86.69 158 ARG A O 1
ATOM 1243 N N . GLY A 1 159 ? -4.216 7.868 -4.412 1.00 91.75 159 GLY A N 1
ATOM 1244 C CA . GLY A 1 159 ? -4.464 6.904 -3.355 1.00 91.75 159 GLY A CA 1
ATOM 1245 C C . GLY A 1 159 ? -3.410 5.813 -3.201 1.00 91.75 159 GLY A C 1
ATOM 1246 O O . GLY A 1 159 ? -2.301 5.866 -3.740 1.00 91.75 159 GLY A O 1
ATOM 1247 N N . VAL A 1 160 ? -3.790 4.782 -2.453 1.00 95.38 160 VAL A N 1
ATOM 1248 C CA . VAL A 1 160 ? -3.043 3.528 -2.329 1.00 95.38 160 VAL A CA 1
ATOM 1249 C C . VAL A 1 160 ? -3.814 2.440 -3.067 1.00 95.38 160 VAL A C 1
ATOM 1251 O O . VAL A 1 160 ? -4.954 2.177 -2.676 1.00 95.38 160 VAL A O 1
ATOM 1254 N N . PRO A 1 161 ? -3.234 1.794 -4.097 1.00 95.19 161 PRO A N 1
ATOM 1255 C CA . PRO A 1 161 ? -3.943 0.840 -4.948 1.00 95.19 161 PRO A CA 1
ATOM 1256 C C . PRO A 1 161 ? -4.078 -0.528 -4.257 1.00 95.19 161 PRO A C 1
ATOM 1258 O O . PRO A 1 161 ? -3.508 -1.532 -4.681 1.00 95.19 161 PRO A O 1
ATOM 1261 N N . LEU A 1 162 ? -4.805 -0.533 -3.141 1.00 95.12 162 LEU A N 1
ATOM 1262 C CA . LEU A 1 162 ? -5.156 -1.693 -2.340 1.00 95.12 162 LEU A CA 1
ATOM 1263 C C . LEU A 1 162 ? -6.654 -1.684 -2.050 1.00 95.12 162 LEU A C 1
ATOM 1265 O O . LEU A 1 162 ? -7.180 -0.671 -1.603 1.00 95.12 162 LEU A O 1
ATOM 1269 N N . GLU A 1 163 ? -7.299 -2.831 -2.205 1.00 94.69 163 GLU A N 1
ATOM 1270 C CA . GLU A 1 163 ? -8.701 -3.041 -1.837 1.00 94.69 163 GLU A CA 1
ATOM 1271 C C . GLU A 1 163 ? -8.864 -3.302 -0.337 1.00 94.69 163 GLU A C 1
ATOM 1273 O O . GLU A 1 163 ? -9.871 -2.933 0.261 1.00 94.69 163 GLU A O 1
ATOM 1278 N N . ARG A 1 164 ? -7.871 -3.954 0.277 1.00 94.38 164 ARG A N 1
ATOM 1279 C CA . ARG A 1 164 ? -7.881 -4.334 1.690 1.00 94.38 164 ARG A CA 1
ATOM 1280 C C . ARG A 1 164 ? -6.470 -4.549 2.224 1.00 94.38 164 ARG A C 1
ATOM 1282 O O . ARG A 1 164 ? -5.596 -5.061 1.519 1.00 94.38 164 ARG A O 1
ATOM 1289 N N . ILE A 1 165 ? -6.273 -4.231 3.500 1.00 95.38 165 ILE A N 1
ATOM 1290 C CA . ILE A 1 165 ? -5.070 -4.576 4.260 1.00 95.38 165 ILE A CA 1
ATOM 1291 C C . ILE A 1 165 ? -5.422 -4.978 5.694 1.00 95.38 165 ILE A C 1
ATOM 1293 O O . ILE A 1 165 ? -6.189 -4.300 6.371 1.00 95.38 165 ILE A O 1
ATOM 1297 N N . ASP A 1 166 ? -4.810 -6.060 6.178 1.00 95.12 166 ASP A N 1
ATOM 1298 C CA . ASP A 1 166 ? -4.915 -6.485 7.574 1.00 95.12 166 ASP A CA 1
ATOM 1299 C C . ASP A 1 166 ? -3.566 -6.295 8.275 1.00 95.12 166 ASP A C 1
ATOM 1301 O O . ASP A 1 166 ? -2.595 -6.995 7.976 1.00 95.12 166 ASP A O 1
ATOM 1305 N N . PHE A 1 167 ? -3.489 -5.383 9.240 1.00 93.62 167 PHE A N 1
ATOM 1306 C CA . PHE A 1 167 ? -2.291 -5.141 10.039 1.00 93.62 167 PHE A CA 1
ATOM 1307 C C . PHE A 1 167 ? -2.214 -6.088 11.233 1.00 93.62 167 PHE A C 1
ATOM 1309 O O . PHE A 1 167 ? -3.175 -6.251 11.983 1.00 93.62 167 PHE A O 1
ATOM 1316 N N . SER A 1 168 ? -1.037 -6.664 11.471 1.00 90.75 168 SER A N 1
ATOM 1317 C CA . SER A 1 168 ? -0.765 -7.469 12.662 1.00 90.75 168 SER A CA 1
ATOM 1318 C C . SER A 1 168 ? 0.645 -7.223 13.192 1.00 90.75 168 SER A C 1
ATOM 1320 O O . SER A 1 168 ? 1.522 -6.747 12.470 1.00 90.75 168 SER A O 1
ATOM 1322 N N . GLY A 1 169 ? 0.901 -7.631 14.438 1.00 85.50 169 GLY A N 1
ATOM 1323 C CA . GLY A 1 169 ? 2.245 -7.589 15.029 1.00 85.50 169 GLY A CA 1
ATOM 1324 C C . GLY A 1 169 ? 3.284 -8.478 14.326 1.00 85.50 169 GLY A C 1
ATOM 1325 O O . GLY A 1 169 ? 4.468 -8.374 14.626 1.00 85.50 169 GLY A O 1
ATOM 1326 N N . TYR A 1 170 ? 2.862 -9.333 13.388 1.00 83.56 170 TYR A N 1
ATOM 1327 C CA . TYR A 1 170 ? 3.726 -10.237 12.621 1.00 83.56 170 TYR A CA 1
ATOM 1328 C C . TYR A 1 170 ? 3.817 -9.862 11.131 1.00 83.56 170 TYR A C 1
ATOM 1330 O O . TYR A 1 170 ? 4.276 -10.672 10.329 1.00 83.56 170 TYR A O 1
ATOM 1338 N N . GLY A 1 171 ? 3.369 -8.661 10.754 1.00 85.94 171 GLY A N 1
ATOM 1339 C CA . GLY A 1 171 ? 3.311 -8.187 9.369 1.00 85.94 171 GLY A CA 1
ATOM 1340 C C . GLY A 1 171 ? 1.882 -8.071 8.838 1.00 85.94 171 GLY A C 1
ATOM 1341 O O . GLY A 1 171 ? 0.924 -8.485 9.496 1.00 85.94 171 GLY A O 1
ATOM 1342 N N . ALA A 1 172 ? 1.742 -7.491 7.648 1.00 89.88 172 ALA A N 1
ATOM 1343 C CA . ALA A 1 172 ? 0.445 -7.269 7.018 1.00 89.88 172 ALA A CA 1
ATOM 1344 C C . ALA A 1 172 ? 0.002 -8.464 6.157 1.00 89.88 172 ALA A C 1
ATOM 1346 O O . ALA A 1 172 ? 0.840 -9.147 5.561 1.00 89.88 172 ALA A O 1
ATOM 1347 N N . ASN A 1 173 ? -1.305 -8.706 6.072 1.00 92.69 173 ASN A N 1
ATOM 1348 C CA . ASN A 1 173 ? -1.889 -9.519 5.006 1.00 92.69 173 ASN A CA 1
ATOM 1349 C C . ASN A 1 173 ? -2.523 -8.587 3.977 1.00 92.69 173 ASN A C 1
ATOM 1351 O O . ASN A 1 173 ? -3.249 -7.666 4.346 1.00 92.69 173 ASN A O 1
ATOM 1355 N N . ILE A 1 174 ? -2.226 -8.823 2.706 1.00 93.75 174 ILE A N 1
ATOM 1356 C CA . ILE A 1 174 ? -2.707 -8.016 1.590 1.00 93.75 174 ILE A CA 1
ATOM 1357 C C . ILE A 1 174 ? -3.104 -8.987 0.490 1.00 93.75 174 ILE A C 1
ATOM 1359 O O . ILE A 1 174 ? -2.279 -9.777 0.039 1.00 93.75 174 ILE A O 1
ATOM 1363 N N . PHE A 1 175 ? -4.363 -8.929 0.081 1.00 89.62 175 PHE A N 1
ATOM 1364 C CA . PHE A 1 175 ? -4.882 -9.662 -1.065 1.00 89.62 175 PHE A CA 1
ATOM 1365 C C . PHE A 1 175 ? -5.681 -8.660 -1.875 1.00 89.62 175 PHE A C 1
ATOM 1367 O O . PHE A 1 175 ? -6.847 -8.410 -1.582 1.00 89.62 175 PHE A O 1
ATOM 1374 N N . SER A 1 176 ? -5.004 -8.010 -2.812 1.00 92.62 176 SER A N 1
ATOM 1375 C CA . SER A 1 176 ? -5.573 -6.909 -3.578 1.00 92.62 176 SER A CA 1
ATOM 1376 C C . SER A 1 176 ? -5.239 -7.060 -5.046 1.00 92.62 176 SER A C 1
ATOM 1378 O O . SER A 1 176 ? -4.089 -7.348 -5.382 1.00 92.62 176 SER A O 1
ATOM 1380 N N . ASN A 1 177 ? -6.216 -6.799 -5.909 1.00 94.94 177 ASN A N 1
ATOM 1381 C CA . ASN A 1 177 ? -6.063 -6.741 -7.352 1.00 94.94 177 ASN A CA 1
ATOM 1382 C C . ASN A 1 177 ? -6.689 -5.442 -7.878 1.00 94.94 177 ASN A C 1
ATOM 1384 O O . ASN A 1 177 ? -7.768 -5.430 -8.475 1.00 94.94 177 ASN A O 1
ATOM 1388 N N . TRP A 1 178 ? -5.987 -4.333 -7.653 1.00 95.38 178 TRP A N 1
ATOM 1389 C CA . TRP A 1 178 ? -6.449 -3.047 -8.140 1.00 95.38 178 TRP A CA 1
ATOM 1390 C C . TRP A 1 178 ? -6.276 -2.966 -9.659 1.00 95.38 178 TRP A C 1
ATOM 1392 O O . TRP A 1 178 ? -5.191 -3.245 -10.177 1.00 95.38 178 TRP A O 1
ATOM 1402 N N . GLU A 1 179 ? -7.333 -2.571 -10.364 1.00 95.19 179 GLU A N 1
ATOM 1403 C CA . GLU A 1 179 ? -7.371 -2.438 -11.817 1.00 95.19 179 GLU A CA 1
ATOM 1404 C C . GLU A 1 179 ? -8.016 -1.106 -12.215 1.00 95.19 179 GLU A C 1
ATOM 1406 O O . GLU A 1 179 ? -9.035 -0.698 -11.653 1.00 95.19 179 GLU A O 1
ATOM 1411 N N . ASN A 1 180 ? -7.440 -0.459 -13.230 1.00 93.06 180 ASN A N 1
ATOM 1412 C CA . ASN A 1 180 ? -7.979 0.733 -13.875 1.00 93.06 180 ASN A CA 1
ATOM 1413 C C . ASN A 1 180 ? -8.254 0.438 -15.365 1.00 93.06 180 ASN A C 1
ATOM 1415 O O . ASN A 1 180 ? -7.341 0.517 -16.202 1.00 93.06 180 ASN A O 1
ATOM 1419 N N . PRO A 1 181 ? -9.507 0.093 -15.720 1.00 89.06 181 PRO A N 1
ATOM 1420 C CA . PRO A 1 181 ? -9.925 -0.149 -17.100 1.00 89.06 181 PRO A CA 1
ATOM 1421 C C . PRO A 1 181 ? -9.691 1.049 -18.030 1.00 89.06 181 PRO A C 1
ATOM 1423 O O . PRO A 1 181 ? -9.361 0.856 -19.202 1.00 89.06 181 PRO A O 1
ATOM 1426 N N . GLU A 1 182 ? -9.808 2.269 -17.501 1.00 87.94 182 GLU A N 1
ATOM 1427 C CA . GLU A 1 182 ? -9.691 3.538 -18.231 1.00 87.94 182 GLU A CA 1
ATOM 1428 C C . GLU A 1 182 ? -8.243 4.043 -18.338 1.00 87.94 182 GLU A C 1
ATOM 1430 O O . GLU A 1 182 ? -7.993 5.115 -18.889 1.00 87.94 182 GLU A O 1
ATOM 1435 N N . ALA A 1 183 ? -7.257 3.283 -17.845 1.00 84.38 183 ALA A N 1
ATOM 1436 C CA . ALA A 1 183 ? -5.855 3.639 -18.017 1.00 84.38 183 ALA A CA 1
ATOM 1437 C C . ALA A 1 183 ? -5.519 3.718 -19.519 1.00 84.38 183 ALA A C 1
ATOM 1439 O O . ALA A 1 183 ? -5.668 2.731 -20.242 1.00 84.38 183 ALA A O 1
ATOM 1440 N N . GLU A 1 184 ? -5.035 4.862 -20.002 1.00 79.38 184 GLU A N 1
ATOM 1441 C CA . GLU A 1 184 ? -4.739 5.072 -21.429 1.00 79.38 184 GLU A CA 1
ATOM 1442 C C . GLU A 1 184 ? -3.233 5.224 -21.689 1.00 79.38 184 GLU A C 1
ATOM 1444 O O . GLU A 1 184 ? -2.616 4.346 -22.299 1.00 79.38 184 GLU A O 1
ATOM 1449 N N . PHE A 1 185 ? -2.628 6.327 -21.231 1.00 80.25 185 PHE A N 1
ATOM 1450 C CA . PHE A 1 185 ? -1.232 6.676 -21.506 1.00 80.25 185 PHE A CA 1
ATOM 1451 C C . PHE A 1 185 ? -0.506 7.147 -20.250 1.00 80.25 185 PHE A C 1
ATOM 1453 O O . PHE A 1 185 ? -1.012 8.014 -19.546 1.00 80.25 185 PHE A O 1
ATOM 1460 N N . ALA A 1 186 ? 0.699 6.608 -20.029 1.00 81.25 186 ALA A N 1
ATOM 1461 C CA . ALA A 1 186 ? 1.534 6.919 -18.870 1.00 81.25 186 ALA A CA 1
ATOM 1462 C C . ALA A 1 186 ? 0.749 6.789 -17.554 1.00 81.25 186 ALA A C 1
ATOM 1464 O O . ALA A 1 186 ? 0.854 7.635 -16.674 1.00 81.25 186 ALA A O 1
ATOM 1465 N N . ALA A 1 187 ? -0.044 5.720 -17.466 1.00 88.00 187 ALA A N 1
ATOM 1466 C CA . ALA A 1 187 ? -0.915 5.410 -16.342 1.00 88.00 187 ALA A CA 1
ATOM 1467 C C . ALA A 1 187 ? -0.769 3.936 -15.958 1.00 88.00 187 ALA A C 1
ATOM 1469 O O . ALA A 1 187 ? -0.509 3.074 -16.807 1.00 88.00 187 ALA A O 1
ATOM 1470 N N . THR A 1 188 ? -0.951 3.647 -14.683 1.00 91.00 188 THR A N 1
ATOM 1471 C CA . THR A 1 188 ? -0.963 2.316 -14.091 1.00 91.00 188 THR A CA 1
ATOM 1472 C C . THR A 1 188 ? -2.311 1.678 -14.380 1.00 91.00 188 THR A C 1
ATOM 1474 O O . THR A 1 188 ? -3.362 2.218 -14.054 1.00 91.00 188 THR A O 1
ATOM 1477 N N . SER A 1 189 ? -2.292 0.521 -15.032 1.00 93.44 189 SER A N 1
ATOM 1478 C CA . SER A 1 189 ? -3.505 -0.234 -15.344 1.00 93.44 189 SER A CA 1
ATOM 1479 C C . SER A 1 189 ? -3.827 -1.292 -14.300 1.00 93.44 189 SER A C 1
ATOM 1481 O O . SER A 1 189 ? -4.986 -1.672 -14.173 1.00 93.44 189 SER A O 1
ATOM 1483 N N . GLN A 1 190 ? -2.816 -1.794 -13.587 1.00 94.75 190 GLN A N 1
ATOM 1484 C CA . GLN A 1 190 ? -2.996 -2.811 -12.556 1.00 94.75 190 GLN A CA 1
ATOM 1485 C C . GLN A 1 190 ? -1.913 -2.709 -11.483 1.00 94.75 190 GLN A C 1
ATOM 1487 O O . GLN A 1 190 ? -0.734 -2.525 -11.797 1.00 94.75 190 GLN A O 1
ATOM 1492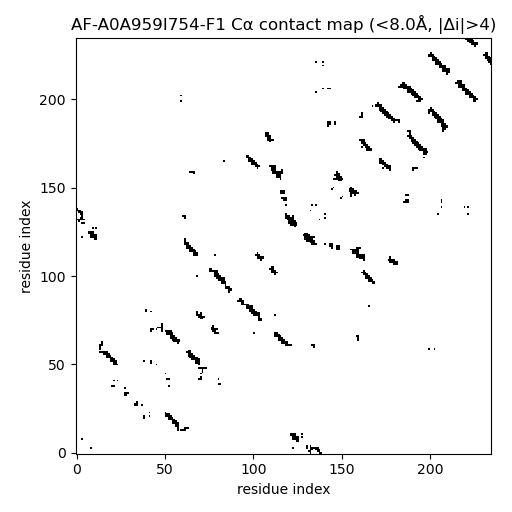 N N . ALA A 1 191 ? -2.316 -2.908 -10.232 1.00 95.00 191 ALA A N 1
ATOM 1493 C CA . ALA A 1 191 ? -1.435 -3.127 -9.097 1.00 95.00 191 ALA A CA 1
ATOM 1494 C C . ALA A 1 191 ? -2.012 -4.265 -8.247 1.00 95.00 191 ALA A C 1
ATOM 1496 O O . ALA A 1 191 ? -3.080 -4.149 -7.643 1.00 95.00 191 ALA A O 1
ATOM 1497 N N . ARG A 1 192 ? -1.311 -5.396 -8.226 1.00 95.25 192 ARG A N 1
ATOM 1498 C CA . ARG A 1 192 ? -1.724 -6.597 -7.506 1.00 95.25 192 ARG A CA 1
ATOM 1499 C C . ARG A 1 192 ? -0.699 -6.954 -6.452 1.00 95.25 192 ARG A C 1
ATOM 1501 O O . ARG A 1 192 ? 0.489 -7.043 -6.752 1.00 95.25 192 ARG A O 1
ATOM 1508 N N . PHE A 1 193 ? -1.182 -7.252 -5.254 1.00 94.69 193 PHE A N 1
ATOM 1509 C CA . PHE A 1 193 ? -0.361 -7.661 -4.126 1.00 94.69 193 PHE A CA 1
ATOM 1510 C C . PHE A 1 193 ? -0.980 -8.882 -3.455 1.00 94.69 193 PHE A C 1
ATOM 1512 O O . PHE A 1 193 ? -2.100 -8.819 -2.950 1.00 94.69 193 PHE A O 1
ATOM 1519 N N . ASP A 1 194 ? -0.212 -9.969 -3.420 1.00 92.75 194 ASP A N 1
ATOM 1520 C CA . ASP A 1 194 ? -0.512 -11.176 -2.659 1.00 92.75 194 ASP A CA 1
ATOM 1521 C C . ASP A 1 194 ? 0.565 -11.337 -1.577 1.00 92.75 194 ASP A C 1
ATOM 1523 O O . ASP A 1 194 ? 1.675 -11.831 -1.815 1.00 92.75 194 ASP A O 1
ATOM 1527 N N . VAL A 1 195 ? 0.243 -10.878 -0.370 1.00 91.00 195 VAL A N 1
ATOM 1528 C CA . VAL A 1 195 ? 1.132 -10.839 0.793 1.00 91.00 195 VAL A CA 1
ATOM 1529 C C . VAL A 1 195 ? 0.468 -11.563 1.952 1.00 91.00 195 VAL A C 1
ATOM 1531 O O . VAL A 1 195 ? -0.614 -11.194 2.404 1.00 91.00 195 VAL A O 1
ATOM 1534 N N . PHE A 1 196 ? 1.155 -12.564 2.493 1.00 88.06 196 PHE A N 1
ATOM 1535 C CA . PHE A 1 196 ? 0.700 -13.282 3.676 1.00 88.06 196 PHE A CA 1
ATOM 1536 C C . PHE A 1 196 ? 1.697 -13.098 4.816 1.00 88.06 196 PHE A C 1
ATOM 1538 O O . PHE A 1 196 ? 2.861 -13.489 4.709 1.00 88.06 196 PHE A O 1
ATOM 1545 N N . ARG A 1 197 ? 1.243 -12.501 5.923 1.00 85.19 197 ARG A N 1
ATOM 1546 C CA . ARG A 1 197 ? 2.040 -12.200 7.125 1.00 85.19 197 ARG A CA 1
ATOM 1547 C C . ARG A 1 197 ? 3.364 -11.502 6.797 1.00 85.19 197 ARG A C 1
ATOM 1549 O O . ARG A 1 197 ? 4.438 -11.957 7.187 1.00 85.19 197 ARG A O 1
ATOM 1556 N N . GLY A 1 198 ? 3.285 -10.438 6.002 1.00 78.00 198 GLY A N 1
ATOM 1557 C CA . GLY A 1 198 ? 4.428 -9.636 5.563 1.00 78.00 198 GLY A CA 1
ATOM 1558 C C . GLY A 1 198 ? 5.335 -10.309 4.530 1.00 78.00 198 GLY A C 1
ATOM 1559 O O . GLY A 1 198 ? 6.343 -9.728 4.143 1.00 78.00 198 GLY A O 1
ATOM 1560 N N . ARG A 1 199 ? 5.017 -11.525 4.067 1.00 80.56 199 ARG A N 1
ATOM 1561 C CA . ARG A 1 199 ? 5.781 -12.211 3.019 1.00 80.56 199 ARG A CA 1
ATOM 1562 C C . ARG A 1 199 ? 5.042 -12.120 1.698 1.00 80.56 199 ARG A C 1
ATOM 1564 O O . ARG A 1 199 ? 3.976 -12.713 1.540 1.00 80.56 199 ARG A O 1
ATOM 1571 N N . THR A 1 200 ? 5.637 -11.416 0.747 1.00 81.12 200 THR A N 1
ATOM 1572 C CA . THR A 1 200 ? 5.112 -11.301 -0.614 1.00 81.12 200 THR A CA 1
ATOM 1573 C C . THR A 1 200 ? 5.279 -12.618 -1.340 1.00 81.12 200 THR A C 1
ATOM 1575 O O . THR A 1 200 ? 6.400 -13.103 -1.502 1.00 81.12 20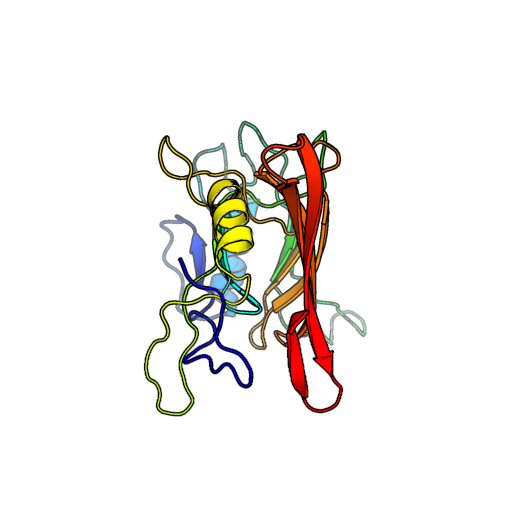0 THR A O 1
ATOM 1578 N N . ALA A 1 201 ? 4.160 -13.207 -1.743 1.00 80.69 201 ALA A N 1
ATOM 1579 C CA . ALA A 1 201 ? 4.141 -14.319 -2.677 1.00 80.69 201 ALA A CA 1
ATOM 1580 C C . ALA A 1 201 ? 4.221 -13.786 -4.110 1.00 80.69 201 ALA A C 1
ATOM 1582 O O . ALA A 1 201 ? 5.000 -14.303 -4.912 1.00 80.69 201 ALA A O 1
ATOM 1583 N N . HIS A 1 202 ? 3.456 -12.729 -4.395 1.00 88.50 202 HIS A N 1
ATOM 1584 C CA . HIS A 1 202 ? 3.320 -12.161 -5.727 1.00 88.50 202 HIS A CA 1
ATOM 1585 C C . HIS A 1 202 ? 3.040 -10.652 -5.668 1.00 88.50 202 HIS A C 1
ATOM 1587 O O . HIS A 1 202 ? 2.235 -10.193 -4.860 1.00 88.50 202 HIS A O 1
ATOM 1593 N N . GLU A 1 203 ? 3.698 -9.895 -6.537 1.00 86.69 203 GLU A N 1
ATOM 1594 C CA . GLU A 1 203 ? 3.455 -8.485 -6.826 1.00 86.69 203 GLU A CA 1
ATOM 1595 C C . GLU A 1 203 ? 3.417 -8.307 -8.346 1.00 86.69 203 GLU A C 1
ATOM 1597 O O . GLU A 1 203 ? 4.275 -8.826 -9.061 1.00 86.69 203 GLU A O 1
ATOM 1602 N N . VAL A 1 204 ? 2.426 -7.573 -8.845 1.00 89.31 204 VAL A N 1
ATOM 1603 C CA . VAL A 1 204 ? 2.344 -7.185 -10.257 1.00 89.31 204 VAL A CA 1
ATOM 1604 C C . VAL A 1 204 ? 2.039 -5.706 -10.331 1.00 89.31 204 VAL A C 1
ATOM 1606 O O . VAL A 1 204 ? 1.018 -5.272 -9.809 1.00 89.31 204 VAL A O 1
ATOM 1609 N N . ILE A 1 205 ? 2.876 -4.952 -11.032 1.00 87.38 205 ILE A N 1
ATOM 1610 C CA . ILE A 1 205 ? 2.587 -3.563 -11.387 1.00 87.38 205 ILE A CA 1
ATOM 1611 C C . ILE A 1 205 ? 2.636 -3.437 -12.903 1.00 87.38 205 ILE A C 1
ATOM 1613 O O . ILE A 1 205 ? 3.647 -3.746 -13.535 1.00 87.38 205 ILE A O 1
ATOM 1617 N N . GLN A 1 206 ? 1.527 -2.993 -13.490 1.00 86.06 206 GLN A N 1
ATOM 1618 C CA . GLN A 1 206 ? 1.378 -2.810 -14.929 1.00 86.06 206 GLN A CA 1
ATOM 1619 C C . GLN A 1 206 ? 1.132 -1.350 -15.256 1.00 86.06 206 GLN A C 1
ATOM 1621 O O . GLN A 1 206 ? 0.221 -0.733 -14.709 1.00 86.06 206 GLN A O 1
ATOM 1626 N N . VAL A 1 207 ? 1.901 -0.818 -16.201 1.00 86.12 207 VAL A N 1
ATOM 1627 C CA . VAL A 1 207 ? 1.741 0.544 -16.709 1.00 86.12 207 VAL A CA 1
ATOM 1628 C C . VAL A 1 207 ? 1.565 0.534 -18.223 1.00 86.12 207 VAL A C 1
ATOM 1630 O O . VAL A 1 207 ? 2.238 -0.205 -18.950 1.00 86.12 207 VAL A O 1
ATOM 1633 N N . LYS A 1 208 ? 0.667 1.382 -18.721 1.00 84.62 208 LYS A N 1
ATOM 1634 C CA . LYS A 1 208 ? 0.441 1.608 -20.151 1.00 84.62 208 LYS A CA 1
ATOM 1635 C C . LYS A 1 208 ? 1.326 2.750 -20.644 1.00 84.62 208 LYS A C 1
ATOM 1637 O O . LYS A 1 208 ? 1.407 3.815 -20.038 1.00 84.62 208 LYS A O 1
ATOM 1642 N N . SER A 1 209 ? 2.007 2.529 -21.763 1.00 82.75 209 SER A N 1
ATOM 1643 C CA . SER A 1 209 ? 2.931 3.477 -22.391 1.00 82.75 209 SER A CA 1
ATOM 1644 C C . SER A 1 209 ? 2.828 3.411 -23.921 1.00 82.75 209 SER A C 1
ATOM 1646 O O . SER A 1 209 ? 2.035 2.646 -24.470 1.00 82.75 209 SER A O 1
ATOM 1648 N N . VAL A 1 210 ? 3.611 4.223 -24.633 1.00 79.75 210 VAL A N 1
ATOM 1649 C CA . VAL A 1 210 ? 3.647 4.266 -26.104 1.00 79.75 210 VAL A CA 1
ATOM 1650 C C . VAL A 1 210 ? 5.089 4.247 -26.596 1.00 79.75 210 VAL A C 1
ATOM 1652 O O . VAL A 1 210 ? 5.954 4.934 -26.053 1.00 79.75 210 VAL A O 1
ATOM 1655 N N . VAL A 1 211 ? 5.345 3.483 -27.656 1.00 76.88 211 VAL A N 1
ATOM 1656 C CA . VAL A 1 211 ? 6.625 3.503 -28.368 1.00 76.88 211 VAL A CA 1
ATOM 1657 C C . VAL A 1 211 ? 6.637 4.676 -29.347 1.00 76.88 211 VAL A C 1
ATOM 1659 O O . VAL A 1 211 ? 5.903 4.689 -30.338 1.00 76.88 211 VAL A O 1
ATOM 1662 N N . TYR A 1 212 ? 7.499 5.656 -29.083 1.00 70.50 212 TYR A N 1
ATOM 1663 C CA . TYR A 1 212 ? 7.736 6.786 -29.980 1.00 70.50 212 TYR A CA 1
ATOM 1664 C C . TYR A 1 212 ? 8.791 6.454 -31.054 1.00 70.50 212 TYR A C 1
ATOM 1666 O O . TYR A 1 212 ? 9.750 5.744 -30.748 1.00 70.50 212 TYR A O 1
ATOM 1674 N N . PRO A 1 213 ? 8.659 6.982 -32.292 1.00 73.00 213 PRO A N 1
ATOM 1675 C CA . PRO A 1 213 ? 7.585 7.864 -32.771 1.00 73.00 213 PRO A CA 1
ATOM 1676 C C . PRO A 1 213 ? 6.347 7.137 -33.333 1.00 73.00 213 PRO A C 1
ATOM 1678 O O . PRO A 1 213 ? 5.403 7.796 -33.750 1.00 73.00 213 PRO A O 1
ATOM 1681 N N . TRP A 1 214 ? 6.326 5.802 -33.366 1.00 82.25 214 TRP A N 1
ATOM 1682 C CA . TRP A 1 214 ? 5.302 5.032 -34.092 1.00 82.25 214 TRP A CA 1
ATOM 1683 C C . TRP A 1 214 ? 3.905 5.005 -33.454 1.00 82.25 214 TRP A C 1
ATOM 1685 O O . TRP A 1 214 ? 2.986 4.450 -34.050 1.00 82.25 214 TRP A O 1
ATOM 1695 N N . GLY A 1 215 ? 3.718 5.567 -32.256 1.00 78.31 215 GLY A N 1
ATOM 1696 C CA . GLY A 1 215 ? 2.398 5.664 -31.622 1.00 78.31 215 GLY A CA 1
ATOM 1697 C C . GLY A 1 215 ? 1.825 4.319 -31.154 1.00 78.31 215 GLY A C 1
ATOM 1698 O O . GLY A 1 215 ? 0.639 4.224 -30.847 1.00 78.31 215 GLY A O 1
ATOM 1699 N N . ILE A 1 216 ? 2.652 3.271 -31.095 1.00 82.25 216 ILE A N 1
ATOM 1700 C CA . ILE A 1 216 ? 2.219 1.922 -30.719 1.00 82.25 216 ILE A CA 1
ATOM 1701 C C . ILE A 1 216 ? 2.026 1.866 -29.203 1.00 82.25 216 ILE A C 1
ATOM 1703 O O . ILE A 1 216 ? 2.984 2.057 -28.451 1.00 82.25 216 ILE A O 1
ATOM 1707 N N . ARG A 1 217 ? 0.798 1.581 -28.758 1.00 82.75 217 ARG A N 1
ATOM 1708 C CA . ARG A 1 217 ? 0.465 1.361 -27.343 1.00 82.75 217 ARG A CA 1
ATOM 1709 C C . ARG A 1 217 ? 1.105 0.062 -26.858 1.00 82.75 217 ARG A C 1
ATOM 1711 O O . ARG A 1 217 ? 0.932 -0.985 -27.477 1.00 82.75 217 ARG A O 1
ATOM 1718 N N . VAL A 1 218 ? 1.830 0.133 -25.750 1.00 85.75 218 VAL A N 1
ATOM 1719 C CA . VAL A 1 218 ? 2.503 -1.005 -25.116 1.00 85.75 218 VAL A CA 1
ATOM 1720 C C . VAL A 1 218 ? 2.191 -1.040 -23.629 1.00 85.75 218 VAL A C 1
ATOM 1722 O O . VAL A 1 218 ? 2.019 -0.001 -22.995 1.00 85.75 218 VAL A O 1
ATOM 1725 N N . VAL A 1 219 ? 2.151 -2.240 -23.062 1.00 88.06 219 VAL A N 1
ATOM 1726 C CA . VAL A 1 219 ? 2.030 -2.446 -21.616 1.00 88.06 219 VAL A CA 1
ATOM 1727 C C . VAL A 1 219 ? 3.384 -2.907 -21.102 1.00 88.06 219 VAL A C 1
ATOM 1729 O O . VAL A 1 219 ? 3.965 -3.848 -21.642 1.00 88.06 219 VAL A O 1
ATOM 1732 N N . ARG A 1 220 ? 3.904 -2.225 -20.082 1.00 87.12 220 ARG A N 1
ATOM 1733 C CA . ARG A 1 220 ? 5.058 -2.691 -19.314 1.00 87.12 220 ARG A CA 1
ATOM 1734 C C . ARG A 1 220 ? 4.542 -3.269 -18.011 1.00 87.12 220 ARG A C 1
ATOM 1736 O O . ARG A 1 220 ? 3.917 -2.558 -17.232 1.00 87.12 220 ARG A O 1
ATOM 1743 N N . THR A 1 221 ? 4.832 -4.539 -17.789 1.00 90.25 221 THR A N 1
ATOM 1744 C CA . THR A 1 221 ? 4.450 -5.259 -16.580 1.00 90.25 221 THR A CA 1
ATOM 1745 C C . THR A 1 221 ? 5.718 -5.635 -15.841 1.00 90.25 221 THR A C 1
ATOM 1747 O O . THR A 1 221 ? 6.578 -6.280 -16.431 1.00 90.25 221 THR A O 1
ATOM 1750 N N . ILE A 1 222 ? 5.819 -5.232 -14.577 1.00 90.38 222 ILE A N 1
ATOM 1751 C CA . ILE A 1 222 ? 6.820 -5.740 -13.645 1.00 90.38 222 ILE A CA 1
ATOM 1752 C C . ILE A 1 222 ? 6.137 -6.780 -12.772 1.00 90.38 222 ILE A C 1
ATOM 1754 O O . ILE A 1 222 ? 5.180 -6.464 -12.062 1.00 90.38 222 ILE A O 1
ATOM 1758 N N . VAL A 1 223 ? 6.621 -8.015 -12.840 1.00 90.44 223 VAL A N 1
ATOM 1759 C CA . VAL A 1 223 ? 6.169 -9.109 -11.981 1.00 90.44 223 VAL A CA 1
ATOM 1760 C C . VAL A 1 223 ? 7.274 -9.433 -11.003 1.00 90.44 223 VAL A C 1
ATOM 1762 O O . VAL A 1 223 ? 8.401 -9.728 -11.403 1.00 90.44 223 VAL A O 1
ATOM 1765 N N . ILE A 1 224 ? 6.944 -9.434 -9.718 1.00 89.94 224 ILE A N 1
ATOM 1766 C CA . ILE A 1 224 ? 7.843 -9.903 -8.678 1.00 89.94 224 ILE A CA 1
ATOM 1767 C C . ILE A 1 224 ? 7.186 -11.059 -7.946 1.00 89.94 224 ILE A C 1
ATOM 1769 O O . ILE A 1 224 ? 6.070 -10.947 -7.451 1.00 89.94 224 ILE A O 1
ATOM 1773 N N . PHE A 1 225 ? 7.872 -12.190 -7.856 1.00 89.00 225 PHE A N 1
ATOM 1774 C CA . PHE A 1 225 ? 7.343 -13.351 -7.152 1.00 89.00 225 PHE A CA 1
ATOM 1775 C C . PHE A 1 225 ? 8.406 -14.025 -6.307 1.00 89.00 225 PHE A C 1
ATOM 1777 O O . PHE A 1 225 ? 9.597 -14.007 -6.623 1.00 89.00 225 PHE A O 1
ATOM 1784 N N . ARG A 1 226 ? 7.966 -14.651 -5.219 1.00 85.31 226 ARG A N 1
ATOM 1785 C CA . ARG A 1 226 ? 8.843 -15.383 -4.310 1.00 85.31 226 ARG A CA 1
ATOM 1786 C C . ARG A 1 226 ? 8.785 -16.876 -4.605 1.00 85.31 226 ARG A C 1
ATOM 1788 O O . ARG A 1 226 ? 7.721 -17.484 -4.551 1.00 85.31 226 ARG A O 1
ATOM 1795 N N . ALA A 1 227 ? 9.938 -17.489 -4.852 1.00 84.88 227 ALA A N 1
ATOM 1796 C CA . ALA A 1 227 ? 10.032 -18.939 -4.989 1.00 84.88 227 ALA A CA 1
ATOM 1797 C C . ALA A 1 227 ? 10.089 -19.643 -3.622 1.00 84.88 227 ALA A C 1
ATOM 1799 O O . ALA A 1 227 ? 10.378 -19.030 -2.590 1.00 84.88 227 ALA A O 1
ATOM 1800 N N . GLY A 1 228 ? 9.900 -20.968 -3.616 1.00 79.25 228 GLY A N 1
ATOM 1801 C CA . GLY A 1 228 ? 10.007 -21.798 -2.406 1.00 79.25 228 GLY A CA 1
ATOM 1802 C C . GLY A 1 228 ? 11.377 -21.735 -1.711 1.00 79.25 228 GLY A C 1
ATOM 1803 O O . GLY A 1 228 ? 11.463 -21.955 -0.507 1.00 79.25 228 GLY A O 1
ATOM 1804 N N . SER A 1 229 ? 12.433 -21.351 -2.436 1.00 83.88 229 SER A N 1
ATOM 1805 C CA . SER A 1 229 ? 13.774 -21.071 -1.898 1.00 83.88 229 SER A CA 1
ATOM 1806 C C . SER A 1 229 ? 13.845 -19.796 -1.047 1.00 83.88 229 SER A C 1
ATOM 1808 O O . SER A 1 229 ? 14.838 -19.554 -0.368 1.00 83.88 229 SER A O 1
ATOM 1810 N N . GLY A 1 230 ? 12.802 -18.965 -1.073 1.00 79.25 230 GLY A N 1
ATOM 1811 C CA . GLY A 1 230 ? 12.740 -17.695 -0.365 1.00 79.25 230 GLY A CA 1
ATOM 1812 C C . GLY A 1 230 ? 13.288 -16.496 -1.139 1.00 79.25 230 GLY A C 1
ATOM 1813 O O . GLY A 1 230 ? 13.126 -15.377 -0.653 1.00 79.25 230 GLY A O 1
ATOM 1814 N N . TYR A 1 231 ? 13.873 -16.709 -2.321 1.00 85.19 231 TYR A N 1
ATOM 1815 C CA . TYR A 1 231 ? 14.316 -15.639 -3.217 1.00 85.19 231 TYR A CA 1
ATOM 1816 C C . TYR A 1 231 ? 13.140 -15.009 -3.969 1.00 85.19 231 TYR A C 1
ATOM 1818 O O . TYR A 1 231 ? 12.208 -15.709 -4.372 1.00 85.19 231 TYR A O 1
ATOM 1826 N N . GLY A 1 232 ? 13.205 -13.688 -4.150 1.00 86.06 232 GLY A N 1
ATOM 1827 C CA . GLY A 1 232 ? 12.316 -12.933 -5.029 1.00 86.06 232 GLY A CA 1
ATOM 1828 C C . GLY A 1 232 ? 12.926 -12.795 -6.421 1.00 86.06 232 GLY A C 1
ATOM 1829 O O . GLY A 1 232 ? 14.112 -12.491 -6.537 1.00 86.06 232 GLY A O 1
ATOM 1830 N N . TYR A 1 233 ? 12.121 -13.004 -7.455 1.00 88.31 233 TYR A N 1
ATOM 1831 C CA . TYR A 1 233 ? 12.510 -12.829 -8.850 1.00 88.31 233 TYR A CA 1
ATOM 1832 C C . TYR A 1 233 ? 11.690 -11.711 -9.465 1.00 88.31 233 TYR A C 1
ATOM 1834 O O . TYR A 1 233 ? 10.487 -11.659 -9.233 1.00 88.31 233 TYR A O 1
ATOM 1842 N N . ARG A 1 234 ? 12.344 -10.851 -10.245 1.00 90.12 234 ARG A N 1
ATOM 1843 C CA . ARG A 1 234 ? 11.741 -9.727 -10.961 1.00 90.12 234 ARG A CA 1
ATOM 1844 C C . ARG A 1 234 ? 11.794 -9.999 -12.464 1.00 90.12 234 ARG A C 1
ATOM 1846 O O . ARG A 1 234 ? 12.877 -10.304 -12.965 1.00 90.12 234 ARG A O 1
ATOM 1853 N N . TYR A 1 235 ? 10.669 -9.824 -13.149 1.00 84.88 235 TYR A N 1
ATOM 1854 C CA . TYR A 1 235 ? 10.522 -9.927 -14.603 1.00 84.88 235 TYR A CA 1
ATOM 1855 C C . TYR A 1 235 ? 9.821 -8.700 -15.170 1.00 84.88 235 TYR A C 1
ATOM 1857 O O . TYR A 1 235 ? 8.911 -8.190 -14.480 1.00 84.88 235 TYR A O 1
#

Nearest PDB structures (foldseek):
  5cw4-assembly1_B  TM=5.471E-01  e=2.016E+00  Camponotus floridanus
  2ekx-assembly1_A  TM=5.921E-01  e=2.617E+00  Homo sapiens
  5cw5-assembly2_B  TM=5.391E-01  e=2.617E+00  Camponotus floridanus
  5cw3-assembly1_D  TM=5.044E-01  e=2.484E+00  Camponotus floridanus
  6ncl-assembly1_a5  TM=5.496E-01  e=9.652E+00  Paramecium bursaria Chlorella virus 1

Mean predicted aligned error: 5.84 Å

Solvent-accessible surface area (backbone atoms only — not comparable to full-atom values): 12679 Å² total; per-residue (Å²): 127,50,58,54,74,86,78,82,78,35,65,91,64,70,80,65,79,71,44,78,51,62,72,72,86,72,87,70,67,98,44,72,66,64,45,51,54,48,52,51,52,45,59,72,66,60,76,66,64,84,64,53,32,34,36,40,38,55,45,76,78,42,26,37,36,35,38,50,46,34,63,45,41,93,90,48,56,57,29,50,73,48,74,58,52,58,67,41,80,92,70,77,40,69,53,67,76,24,44,32,37,36,32,22,75,49,94,76,36,46,25,32,23,43,30,20,27,39,71,36,55,56,34,19,42,94,87,64,50,76,65,70,14,23,77,69,21,39,73,53,38,51,31,44,24,36,54,16,32,32,46,100,89,42,78,26,60,73,11,28,69,32,36,35,42,31,44,36,99,69,36,38,34,30,71,21,73,18,38,32,81,78,49,68,66,62,26,54,34,33,32,32,40,39,24,57,56,58,43,62,48,36,37,37,43,28,33,27,37,63,47,80,88,79,70,45,77,44,76,52,63,42,40,36,36,41,47,97,88,70,51,73,48,79,83

Radius of gyration: 19.1 Å; Cα contacts (8 Å, |Δi|>4): 554; chains: 1; bounding box: 48×43×62 Å

pLDDT: mean 88.61, std 5.76, range [60.91, 95.75]

Secondary structure (DSSP, 8-state):
--PPPSS--B-S-SSS--EEEE---S---SSHHHHHHHHHHHHHH--STT--EEEEEEEGGGEEEEEE--TT-SSS----EEE---EETTTTEE---EEEEEPPP-SSS---BEEEEEE----B-TT--B----TT-HHHHHHHHHHHTEETTEE--B-B--SEEEEETT--EEEEEEE-TT--SSEEEEEEEEEETTEEEEEEEEEEEEETTTTEEEEEEEEEEE-TTS-EEE-